Protein AF-A0A7V9CS61-F1 (afdb_monomer)

Solvent-accessible surface area (backbone atoms only — not comparable to full-atom values): 10874 Å² total; per-residue (Å²): 133,88,75,81,77,74,75,92,61,53,75,66,55,51,50,52,51,49,50,56,52,46,54,51,52,52,52,47,48,41,60,69,56,49,46,43,72,75,35,88,61,61,66,31,92,82,47,35,60,63,51,50,50,53,52,51,50,52,52,51,52,47,55,47,48,54,56,51,63,57,51,56,66,75,72,72,81,69,88,80,90,82,77,88,72,89,72,88,71,92,70,76,90,69,76,76,42,73,46,62,33,40,33,43,70,50,37,55,46,64,86,53,59,59,47,95,33,60,44,59,33,38,36,38,38,33,26,74,25,83,53,72,41,34,51,34,44,39,42,71,92,36,71,85,42,63,50,68,82,27,47,55,73,31,72,50,74,41,79,45,62,45,51,72,43,64,31,43,36,33,28,82,50,90,67,31,46,83,67,50,13,50,38,63,39,38,26,80

Foldseek 3Di:
DPDPPPDPDDPVRVVLVCVLVVVVVVVCCCQPPVCCVVDVQPPHPVNVVVVVVVVVVSVVVVVVSVVVVVVVVVVPPPDDDDDDDPPPDPDDPPDAAEWEWEAAQLEIDTPDLEDAFWDKHKYKYFYQYQDWWKKWKDDPPWDTWIDPTHHHGGIDITIDGDHAAKMKIATPDPPSVVSPRIGMHGHD

Secondary structure (DSSP, 8-state):
----------HHHHHHHHHHHHHHHHHHHIIIIIHHHH-TTTT-TTTHHHHHHHHHHHHHHHHHHHHHHHHTTTTSSS---------------PPPEEEEEEEETTEEE-S-SEESSSEEEEEEEEE-SSS-B--EEEETTEEEEEPPPBPTT-EEEEEEEE-SEEEEEE--STTTTTTT-EEEEEE-

Radius of gyration: 24.87 Å; Cα contacts (8 Å, |Δi|>4): 269; chains: 1; bounding box: 60×44×66 Å

Sequence (188 aa):
MLGFVPLALSAAQKAGLGVVGGTFIVFALLSALVLPTRWPQFPGRTGLRPFIVATVALFVGMMLAVVFLAKESEEEAGAGEHGGTAGETTTGSSGARTITVSEVDYRIELPSPETDGPASYTIRVRNDGDEVHNLVVSGPEVPEARTPNLKPGATAELDVTLVEGRYTLLCSIPGHEELGMRARLDVR

Structure (mmCIF, N/CA/C/O backbone):
data_AF-A0A7V9CS61-F1
#
_entry.id   AF-A0A7V9CS61-F1
#
loop_
_atom_site.group_PDB
_atom_site.id
_atom_site.type_symbol
_atom_site.label_atom_id
_atom_site.label_alt_id
_atom_site.label_comp_id
_atom_site.label_asym_id
_atom_site.label_entity_id
_atom_site.label_seq_id
_atom_site.pdbx_PDB_ins_code
_atom_site.Cartn_x
_atom_site.Cartn_y
_atom_site.Cartn_z
_atom_site.occupancy
_atom_site.B_iso_or_equiv
_atom_site.auth_seq_id
_atom_site.auth_comp_id
_atom_site.auth_asym_id
_atom_site.auth_atom_id
_atom_site.pdbx_PDB_model_num
ATOM 1 N N . MET A 1 1 ? 3.286 29.000 2.446 1.00 37.34 1 MET A N 1
ATOM 2 C CA . MET A 1 1 ? 4.606 28.383 2.681 1.00 37.34 1 MET A CA 1
ATOM 3 C C . MET A 1 1 ? 4.392 26.884 2.778 1.00 37.34 1 MET A C 1
ATOM 5 O O . MET A 1 1 ? 3.908 26.419 3.797 1.00 37.34 1 MET A O 1
ATOM 9 N N . LEU A 1 2 ? 4.622 26.157 1.683 1.00 39.59 2 LEU A N 1
ATOM 10 C CA . LEU A 1 2 ? 4.545 24.695 1.663 1.00 39.59 2 LEU A CA 1
ATOM 11 C C . LEU A 1 2 ? 5.785 24.162 2.385 1.00 39.59 2 LEU A C 1
ATOM 13 O O . LEU A 1 2 ? 6.889 24.219 1.847 1.00 39.59 2 LEU A O 1
ATOM 17 N N . GLY A 1 3 ? 5.606 23.752 3.639 1.00 40.88 3 GLY A N 1
ATOM 18 C CA . GLY A 1 3 ? 6.646 23.089 4.411 1.00 40.88 3 GLY A CA 1
ATOM 19 C C . GLY A 1 3 ? 6.945 21.735 3.782 1.00 40.88 3 GLY A C 1
ATOM 20 O O . GLY A 1 3 ? 6.053 20.899 3.661 1.00 40.88 3 GLY A O 1
ATOM 21 N N . PHE A 1 4 ? 8.191 21.540 3.359 1.00 44.19 4 PHE A N 1
ATOM 22 C CA . PHE A 1 4 ? 8.726 20.228 3.021 1.00 44.19 4 PHE A CA 1
ATOM 23 C C . PHE A 1 4 ? 8.499 19.295 4.213 1.00 44.19 4 PHE A C 1
ATOM 25 O O . PHE A 1 4 ? 9.068 19.519 5.278 1.00 44.19 4 PHE A O 1
ATOM 32 N N . VAL A 1 5 ? 7.678 18.261 4.035 1.00 52.41 5 VAL A N 1
ATOM 33 C CA . VAL A 1 5 ? 7.624 17.119 4.950 1.00 52.41 5 VAL A CA 1
ATOM 34 C C . VAL A 1 5 ? 8.947 16.373 4.762 1.00 52.41 5 VAL A C 1
ATOM 36 O O . VAL A 1 5 ? 9.175 15.830 3.677 1.00 52.41 5 VAL A O 1
ATOM 39 N N . PRO A 1 6 ? 9.878 16.384 5.734 1.00 56.50 6 PRO A N 1
ATOM 40 C CA . PRO A 1 6 ? 11.100 15.619 5.586 1.00 56.50 6 PRO A CA 1
ATOM 41 C C . PRO A 1 6 ? 10.710 14.143 5.628 1.00 56.50 6 PRO A C 1
ATOM 43 O O . PRO A 1 6 ? 10.130 13.684 6.610 1.00 56.50 6 PRO A O 1
ATOM 46 N N . LEU A 1 7 ? 11.019 13.399 4.563 1.00 54.03 7 LEU A N 1
ATOM 47 C CA . LEU A 1 7 ? 10.925 11.944 4.587 1.00 54.03 7 LEU A CA 1
ATOM 48 C C . LEU A 1 7 ? 11.651 11.435 5.846 1.00 54.03 7 LEU A C 1
ATOM 50 O O . LEU A 1 7 ? 12.761 11.894 6.154 1.00 54.03 7 LEU A O 1
ATOM 54 N N . ALA A 1 8 ? 11.017 10.519 6.579 1.00 55.12 8 ALA A N 1
ATOM 55 C CA . ALA A 1 8 ? 11.532 9.905 7.801 1.00 55.12 8 ALA A CA 1
ATOM 56 C C . ALA A 1 8 ? 12.704 8.945 7.501 1.00 55.12 8 ALA A C 1
ATOM 58 O O . ALA A 1 8 ? 12.636 7.753 7.762 1.00 55.12 8 ALA A O 1
ATOM 59 N N . LEU A 1 9 ? 13.776 9.463 6.897 1.00 59.16 9 LEU A N 1
ATOM 60 C CA . LEU A 1 9 ? 15.028 8.744 6.678 1.00 59.16 9 LEU A CA 1
ATOM 61 C C . LEU A 1 9 ? 15.930 8.904 7.904 1.00 59.16 9 LEU A C 1
ATOM 63 O O . LEU A 1 9 ? 16.080 10.018 8.433 1.00 59.16 9 LEU A O 1
ATOM 67 N N . SER A 1 10 ? 16.581 7.809 8.297 1.00 69.00 10 SER A N 1
ATOM 68 C CA . SER A 1 10 ? 17.623 7.807 9.323 1.00 69.00 10 SER A CA 1
ATOM 69 C C . SER A 1 10 ? 18.787 8.725 8.922 1.00 69.00 10 SER A C 1
ATO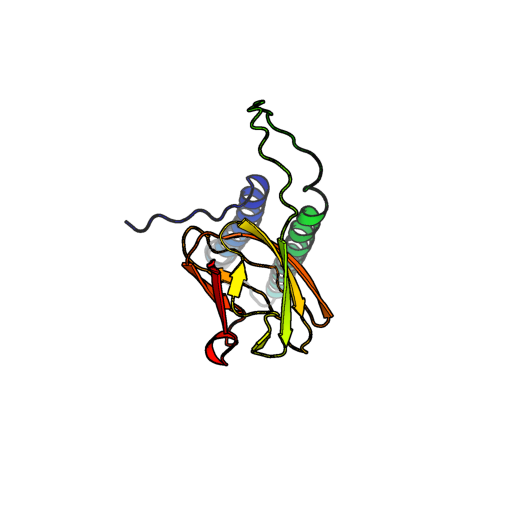M 71 O O . SER A 1 10 ? 18.985 9.052 7.745 1.00 69.00 10 SER A O 1
ATOM 73 N N . ALA A 1 11 ? 19.581 9.172 9.900 1.00 66.56 11 ALA A N 1
ATOM 74 C CA . ALA A 1 11 ? 20.753 10.009 9.628 1.00 66.56 11 ALA A CA 1
ATOM 75 C C . ALA A 1 11 ? 21.744 9.314 8.671 1.00 66.56 11 ALA A C 1
ATOM 77 O O . ALA A 1 11 ? 22.312 9.966 7.794 1.00 66.56 11 ALA A O 1
ATOM 78 N N . ALA A 1 12 ? 21.868 7.987 8.780 1.00 63.62 12 ALA A N 1
ATOM 79 C CA . ALA A 1 12 ? 22.683 7.162 7.896 1.00 63.62 12 ALA A CA 1
ATOM 80 C C . ALA A 1 12 ? 22.134 7.134 6.460 1.00 63.62 12 ALA A C 1
ATOM 82 O O . ALA A 1 12 ? 22.889 7.329 5.510 1.00 63.62 12 ALA A O 1
ATOM 83 N N . GLN A 1 13 ? 20.816 7.001 6.282 1.00 62.56 13 GLN A N 1
ATOM 84 C CA . GLN A 1 13 ? 20.184 7.009 4.957 1.00 62.56 13 GLN A CA 1
ATOM 85 C C . GLN A 1 13 ? 20.286 8.379 4.272 1.00 62.56 13 GLN A C 1
ATOM 87 O O . GLN A 1 13 ? 20.530 8.455 3.068 1.00 62.56 13 GLN A O 1
ATOM 92 N N . LYS A 1 14 ? 20.166 9.476 5.033 1.00 72.12 14 LYS A N 1
ATOM 93 C CA . LYS A 1 14 ? 20.380 10.841 4.518 1.00 72.12 14 LYS A CA 1
ATOM 94 C C . LYS A 1 14 ? 21.834 11.065 4.096 1.00 72.12 14 LYS A C 1
ATOM 96 O O . LYS A 1 14 ? 22.072 11.678 3.057 1.00 72.12 14 LYS A O 1
ATOM 101 N N . ALA A 1 15 ? 22.794 10.543 4.861 1.00 72.94 15 ALA A N 1
ATOM 102 C CA . ALA A 1 15 ? 24.213 10.617 4.525 1.00 72.94 15 ALA A CA 1
ATOM 103 C C . ALA A 1 15 ? 24.553 9.767 3.288 1.00 72.94 15 ALA A C 1
ATOM 105 O O . ALA A 1 15 ? 25.199 10.267 2.369 1.00 72.94 15 ALA A O 1
ATOM 106 N N . GLY A 1 16 ? 24.058 8.527 3.216 1.00 70.06 16 GLY A N 1
ATOM 107 C CA . GLY A 1 16 ? 24.259 7.630 2.076 1.00 70.06 16 GLY A CA 1
ATOM 108 C C . GLY A 1 16 ? 23.682 8.197 0.779 1.00 70.06 16 GLY A C 1
ATOM 109 O O . GLY A 1 16 ? 24.378 8.270 -0.234 1.00 70.06 16 GLY A O 1
ATOM 110 N N . LEU A 1 17 ? 22.446 8.705 0.824 1.00 71.75 17 LEU A N 1
ATOM 111 C CA . LEU A 1 17 ? 21.816 9.348 -0.330 1.00 71.75 17 LEU A CA 1
ATOM 112 C C . LEU A 1 17 ? 22.547 10.637 -0.742 1.00 71.75 17 LEU A C 1
ATOM 114 O O . LEU A 1 17 ? 22.725 10.893 -1.934 1.00 71.75 17 LEU A O 1
ATOM 118 N N . GLY A 1 18 ? 23.013 11.423 0.233 1.00 77.00 18 GLY A N 1
ATOM 119 C CA . GLY A 1 18 ? 23.784 12.643 -0.004 1.00 77.00 18 GLY A CA 1
ATOM 120 C C . GLY A 1 18 ? 25.136 12.384 -0.671 1.00 77.00 18 GLY A C 1
ATOM 121 O O . GLY A 1 18 ? 25.508 13.105 -1.595 1.00 77.00 18 GLY A O 1
ATOM 122 N N . VAL A 1 19 ? 25.850 11.333 -0.260 1.00 81.25 19 VAL A N 1
ATOM 123 C CA . VAL A 1 19 ? 27.134 10.944 -0.863 1.00 81.25 19 VAL A CA 1
ATOM 124 C C . VAL A 1 19 ? 26.930 10.438 -2.289 1.00 81.25 19 VAL A C 1
ATOM 126 O O . VAL A 1 19 ? 27.598 10.929 -3.197 1.00 81.25 19 VAL A O 1
ATOM 129 N N . VAL A 1 20 ? 25.969 9.534 -2.515 1.00 77.38 20 VAL A N 1
ATOM 130 C CA . VAL A 1 20 ? 25.684 8.989 -3.855 1.00 77.38 20 VAL A CA 1
ATOM 131 C C . VAL A 1 20 ? 25.250 10.101 -4.811 1.00 77.38 20 VAL A C 1
ATOM 133 O O . VAL A 1 20 ? 25.825 10.247 -5.892 1.00 77.38 20 VAL A O 1
ATOM 136 N N . GLY A 1 21 ? 24.297 10.942 -4.400 1.00 78.75 21 GLY A N 1
ATOM 137 C CA . GLY A 1 21 ? 23.863 12.092 -5.194 1.00 78.75 21 GLY A CA 1
ATOM 138 C C . GLY A 1 21 ? 25.002 13.082 -5.456 1.00 78.75 21 GLY A C 1
ATOM 139 O O . GLY A 1 21 ? 25.195 13.524 -6.590 1.00 78.75 21 GLY A O 1
ATOM 140 N N . GLY A 1 22 ? 25.812 13.377 -4.436 1.00 84.38 22 GLY A N 1
ATOM 141 C CA . GLY A 1 22 ? 26.968 14.266 -4.537 1.00 84.38 22 GLY A CA 1
ATOM 142 C C . GLY A 1 22 ? 28.015 13.780 -5.540 1.00 84.38 22 GLY A C 1
ATOM 143 O O . GLY A 1 22 ? 28.483 14.568 -6.362 1.00 84.38 22 GLY A O 1
ATOM 144 N N . THR A 1 23 ? 28.347 12.485 -5.545 1.00 82.88 23 THR A N 1
ATOM 145 C CA . THR A 1 23 ? 29.303 11.908 -6.505 1.00 82.88 23 THR A CA 1
ATOM 146 C C . THR A 1 23 ? 28.815 12.044 -7.950 1.00 82.88 23 THR A C 1
ATOM 148 O O . THR A 1 23 ? 29.602 12.412 -8.824 1.00 82.88 23 THR A O 1
ATOM 151 N N . PHE A 1 24 ? 27.520 11.832 -8.210 1.00 82.12 24 PHE A N 1
ATOM 152 C CA . PHE A 1 24 ? 26.940 12.008 -9.547 1.00 82.12 24 PHE A CA 1
ATOM 153 C C . PHE A 1 24 ? 26.939 13.465 -9.999 1.00 82.12 24 PHE A C 1
ATOM 155 O O . PHE A 1 24 ? 27.303 13.749 -11.138 1.00 82.12 24 PHE A O 1
ATOM 162 N N . ILE A 1 25 ? 26.577 14.390 -9.109 1.00 86.69 25 ILE A N 1
ATOM 163 C CA . ILE A 1 25 ? 26.583 15.825 -9.410 1.00 86.69 25 ILE A CA 1
ATOM 164 C C . ILE A 1 25 ? 28.005 16.284 -9.744 1.00 86.69 25 ILE A C 1
ATOM 166 O O . ILE A 1 25 ? 28.216 16.943 -10.760 1.00 86.69 25 ILE A O 1
ATOM 170 N N . VAL A 1 26 ? 29.000 15.892 -8.945 1.00 87.38 26 VAL A N 1
ATOM 171 C CA . VAL A 1 26 ? 30.405 16.240 -9.196 1.00 87.38 26 VAL A CA 1
ATOM 172 C C . VAL A 1 26 ? 30.893 15.636 -10.513 1.00 87.38 26 VAL A C 1
ATOM 174 O O . VAL A 1 26 ? 31.481 16.350 -11.325 1.00 87.38 26 VAL A O 1
ATOM 177 N N . PHE A 1 27 ? 30.615 14.357 -10.779 1.00 85.81 27 PHE A N 1
ATOM 178 C CA . PHE A 1 27 ? 30.999 13.715 -12.037 1.00 85.81 27 PHE A CA 1
ATOM 179 C C . PHE A 1 27 ? 30.339 14.377 -13.256 1.00 85.81 27 PHE A C 1
ATOM 181 O O . PHE A 1 27 ? 31.011 14.615 -14.263 1.00 85.81 27 PHE A O 1
ATOM 188 N N . ALA A 1 28 ? 29.054 14.726 -13.157 1.00 84.94 28 ALA A N 1
ATOM 189 C CA . ALA A 1 28 ? 28.312 15.408 -14.210 1.00 84.94 28 ALA A CA 1
ATOM 190 C C . ALA A 1 28 ? 28.865 16.814 -14.469 1.00 84.94 28 ALA A C 1
ATOM 192 O O . ALA A 1 28 ? 29.112 17.163 -15.619 1.00 84.94 28 ALA A O 1
ATOM 193 N N . LEU A 1 29 ? 29.132 17.601 -13.423 1.00 88.38 29 LEU A N 1
ATOM 194 C CA . LEU A 1 29 ? 29.689 18.950 -13.558 1.00 88.38 29 LEU A CA 1
ATOM 195 C C . LEU A 1 29 ? 31.110 18.928 -14.128 1.00 88.38 29 LEU A C 1
ATOM 197 O O . LEU A 1 29 ? 31.432 19.722 -15.011 1.00 88.38 29 LEU A O 1
ATOM 201 N N . LEU A 1 30 ? 31.954 17.995 -13.685 1.00 84.62 30 LEU A N 1
ATOM 202 C CA . LEU A 1 30 ? 33.288 17.822 -14.256 1.00 84.62 30 LEU A CA 1
ATOM 203 C C . LEU A 1 30 ? 33.196 17.437 -15.737 1.00 84.62 30 LEU A C 1
ATOM 205 O O . LEU A 1 30 ? 33.848 18.062 -16.573 1.00 84.62 30 LEU A O 1
ATOM 209 N N . SER A 1 31 ? 32.338 16.473 -16.075 1.00 80.62 31 SER A N 1
ATOM 210 C CA . SER A 1 31 ? 32.170 15.981 -17.448 1.00 80.62 31 SER A CA 1
ATOM 211 C C . SER A 1 31 ? 31.511 16.994 -18.387 1.00 80.62 31 SER A C 1
ATOM 213 O O . SER A 1 31 ? 31.831 17.005 -19.571 1.00 80.62 31 SER A O 1
ATOM 215 N N . ALA A 1 32 ? 30.614 17.845 -17.883 1.00 84.62 32 ALA A N 1
ATOM 216 C CA . ALA A 1 32 ? 29.856 18.803 -18.688 1.00 84.62 32 ALA A CA 1
ATOM 217 C C . ALA A 1 32 ? 30.514 20.186 -18.781 1.00 84.62 32 ALA A C 1
ATOM 219 O O . ALA A 1 32 ? 30.325 20.877 -19.778 1.00 84.62 32 ALA A O 1
ATOM 220 N N . LEU A 1 33 ? 31.279 20.602 -17.766 1.00 87.44 33 LEU A N 1
ATOM 221 C CA . LEU A 1 33 ? 31.808 21.968 -17.688 1.00 87.44 33 LEU A CA 1
ATOM 222 C C . LEU A 1 33 ? 33.335 22.023 -17.696 1.00 87.44 33 LEU A C 1
ATOM 224 O O . LEU A 1 33 ? 33.903 22.941 -18.282 1.00 87.44 33 LEU A O 1
ATOM 228 N N . VAL A 1 34 ? 34.023 21.061 -17.077 1.00 85.56 34 VAL A N 1
ATOM 229 C CA . VAL A 1 34 ? 35.483 21.134 -16.882 1.00 85.56 34 VAL A CA 1
ATOM 230 C C . VAL A 1 34 ? 36.247 20.390 -17.975 1.00 85.56 34 VAL A C 1
ATOM 232 O O . VAL A 1 34 ? 37.214 20.917 -18.520 1.00 85.56 34 VAL A O 1
ATOM 235 N N . LEU A 1 35 ? 35.819 19.180 -18.339 1.00 82.44 35 LEU A N 1
ATOM 236 C CA . LEU A 1 35 ? 36.468 18.404 -19.398 1.00 82.44 35 LEU A CA 1
ATOM 237 C C . LEU A 1 35 ? 36.273 19.017 -20.802 1.00 82.44 35 LEU A C 1
ATOM 239 O O . LEU A 1 35 ? 37.267 19.096 -21.527 1.00 82.44 35 LEU A O 1
ATOM 243 N N . PRO A 1 36 ? 35.084 19.530 -21.183 1.00 81.50 36 PRO A N 1
ATOM 244 C CA . PRO A 1 36 ? 34.880 20.146 -22.499 1.00 81.50 36 PRO A CA 1
ATOM 245 C C . PRO A 1 36 ? 35.620 21.476 -22.672 1.00 81.50 36 PRO A C 1
ATOM 247 O O . PRO A 1 36 ? 36.019 21.824 -23.779 1.00 81.50 36 PRO A O 1
ATOM 250 N N . THR A 1 37 ? 35.838 22.216 -21.580 1.00 83.44 37 THR A N 1
ATOM 251 C CA . THR A 1 37 ? 36.581 23.487 -21.612 1.00 83.44 37 THR A CA 1
ATOM 252 C C . THR A 1 37 ? 38.095 23.283 -21.616 1.00 83.44 37 THR A C 1
ATOM 254 O O . THR A 1 37 ? 38.818 24.088 -22.197 1.00 83.44 37 THR A O 1
ATOM 257 N N . ARG A 1 38 ? 38.596 22.202 -21.001 1.00 81.56 38 ARG A N 1
ATOM 258 C CA . ARG A 1 38 ? 40.028 21.847 -20.992 1.00 81.56 38 ARG A CA 1
ATOM 259 C C . ARG A 1 38 ? 40.463 21.109 -22.258 1.00 81.56 38 ARG A C 1
ATOM 261 O O . ARG A 1 38 ? 41.608 21.273 -22.674 1.00 81.56 38 ARG A O 1
ATOM 268 N N . TRP A 1 39 ? 39.579 20.316 -22.867 1.00 78.06 39 TRP A N 1
ATOM 269 C CA . TRP A 1 39 ? 39.859 19.531 -24.071 1.00 78.06 39 TRP A CA 1
ATOM 270 C C . TRP A 1 39 ? 38.760 19.736 -25.127 1.00 78.06 39 TRP A C 1
ATOM 272 O O . TRP A 1 39 ? 37.696 19.125 -25.024 1.00 78.06 39 TRP A O 1
ATOM 282 N N . PRO A 1 40 ? 39.028 20.520 -26.192 1.00 77.81 40 PRO A N 1
ATOM 283 C CA . PRO A 1 40 ? 38.040 20.859 -27.226 1.00 77.81 40 PRO A CA 1
ATOM 284 C C . PRO A 1 40 ? 37.444 19.651 -27.961 1.00 77.81 40 PRO A C 1
ATOM 286 O O . PRO A 1 40 ? 36.364 19.733 -28.534 1.00 77.81 40 PRO A O 1
ATOM 289 N N . GLN A 1 41 ? 38.153 18.520 -27.951 1.00 78.62 41 GLN A N 1
ATOM 290 C CA . GLN A 1 41 ? 37.739 17.269 -28.582 1.00 78.62 41 GLN A CA 1
ATOM 291 C C . GLN A 1 41 ? 37.147 16.245 -27.597 1.00 78.62 41 GLN A C 1
ATOM 293 O O . GLN A 1 41 ? 37.341 15.052 -27.801 1.00 78.62 41 GLN A O 1
ATOM 298 N N . PHE A 1 42 ? 36.489 16.643 -26.505 1.00 75.94 42 PHE A N 1
ATOM 299 C CA . PHE A 1 42 ? 35.880 15.715 -25.533 1.00 75.94 42 PHE A CA 1
ATOM 300 C C . PHE A 1 42 ? 34.416 15.345 -25.879 1.00 75.94 42 PHE A C 1
ATOM 302 O O . PHE A 1 42 ? 33.672 16.236 -26.284 1.00 75.94 42 PHE A O 1
ATOM 309 N N . PRO A 1 43 ? 33.951 14.087 -25.677 1.00 68.81 43 PRO A N 1
ATOM 310 C CA . PRO A 1 43 ? 34.683 12.840 -25.439 1.00 68.81 43 PRO A CA 1
ATOM 311 C C . PRO A 1 43 ? 34.995 12.200 -26.800 1.00 68.81 43 PRO A C 1
ATOM 313 O O . PRO A 1 43 ? 34.335 11.261 -27.238 1.00 68.81 43 PRO A O 1
ATOM 316 N N . GLY A 1 44 ? 35.943 12.776 -27.537 1.00 78.81 44 GLY A N 1
ATOM 317 C CA . GLY A 1 44 ? 36.240 12.430 -28.927 1.00 78.81 44 GLY A CA 1
ATOM 318 C C . GLY A 1 44 ? 36.594 10.958 -29.122 1.00 78.81 44 GLY A C 1
ATOM 319 O O . GLY A 1 44 ? 36.705 10.192 -28.169 1.00 78.81 44 GLY A O 1
ATOM 320 N N . ARG A 1 45 ? 36.818 10.545 -30.374 1.00 74.31 45 ARG A N 1
ATOM 321 C CA . ARG A 1 45 ? 36.945 9.124 -30.771 1.00 74.31 45 ARG A CA 1
ATOM 322 C C . ARG A 1 45 ? 37.853 8.267 -29.873 1.00 74.31 45 ARG A C 1
ATOM 324 O O . ARG A 1 45 ? 37.534 7.107 -29.634 1.00 74.31 45 ARG A O 1
ATOM 331 N N . THR A 1 46 ? 38.942 8.831 -29.352 1.00 75.19 46 THR A N 1
ATOM 332 C CA . THR A 1 46 ? 39.888 8.132 -28.463 1.00 75.19 46 THR A CA 1
ATOM 333 C C . THR A 1 46 ? 39.473 8.166 -26.982 1.00 75.19 46 THR A C 1
ATOM 335 O O . THR A 1 46 ? 39.719 7.206 -26.258 1.00 75.19 46 THR A O 1
ATOM 338 N N . GLY A 1 47 ? 38.814 9.239 -26.526 1.00 78.12 47 GLY A N 1
ATOM 339 C CA . GLY A 1 47 ? 38.362 9.429 -25.137 1.00 78.12 47 GLY A CA 1
ATOM 340 C C . GLY A 1 47 ? 36.981 8.840 -24.829 1.00 78.12 47 GLY A C 1
ATOM 341 O O . GLY A 1 47 ? 36.606 8.711 -23.667 1.00 78.12 47 GLY A O 1
ATOM 342 N N . LEU A 1 48 ? 36.239 8.431 -25.859 1.00 82.38 48 LEU A N 1
ATOM 343 C CA . LEU A 1 48 ? 34.896 7.872 -25.726 1.00 82.38 48 LEU A CA 1
ATOM 344 C C . LEU A 1 48 ? 34.876 6.559 -24.930 1.00 82.38 48 LEU A C 1
ATOM 346 O O . LEU A 1 48 ? 34.020 6.362 -24.075 1.00 82.38 48 LEU A O 1
ATOM 350 N N . ARG A 1 49 ? 35.840 5.666 -25.178 1.00 83.94 49 ARG A N 1
ATOM 351 C CA . ARG A 1 49 ? 35.941 4.374 -24.481 1.00 83.94 49 ARG A CA 1
ATOM 352 C C . ARG A 1 49 ? 36.124 4.528 -22.963 1.00 83.94 49 ARG A C 1
ATOM 354 O O . ARG A 1 49 ? 35.304 3.974 -22.237 1.00 83.94 49 ARG A O 1
ATOM 361 N N . PRO A 1 50 ? 37.124 5.278 -22.457 1.00 82.88 50 PRO A N 1
ATOM 362 C CA . PRO A 1 50 ? 37.270 5.473 -21.015 1.00 82.88 50 PRO A CA 1
ATOM 363 C C . PRO A 1 50 ? 36.094 6.246 -20.398 1.00 82.88 50 PRO A C 1
ATOM 365 O O . PRO A 1 50 ? 35.706 5.942 -19.275 1.00 82.88 50 PRO A O 1
ATOM 368 N N . PHE A 1 51 ? 35.474 7.180 -21.129 1.00 82.94 51 PHE A N 1
ATOM 369 C CA . PHE A 1 51 ? 34.279 7.891 -20.662 1.00 82.94 51 PHE A CA 1
ATOM 370 C C . PHE A 1 51 ? 33.070 6.961 -20.475 1.00 82.94 51 PHE A C 1
ATOM 372 O O . PHE A 1 51 ? 32.404 7.007 -19.440 1.00 82.94 51 PHE A O 1
ATOM 379 N N . ILE A 1 52 ? 32.817 6.074 -21.443 1.00 85.88 52 ILE A N 1
ATOM 380 C CA . ILE A 1 52 ? 31.764 5.057 -21.340 1.00 85.88 52 ILE A CA 1
ATOM 381 C C . ILE A 1 52 ? 32.058 4.114 -20.172 1.00 85.88 52 ILE A C 1
ATOM 383 O O . ILE A 1 52 ? 31.169 3.867 -19.365 1.00 85.88 52 ILE A O 1
ATOM 387 N N . VAL A 1 53 ? 33.299 3.635 -20.030 1.00 87.44 53 VAL A N 1
ATOM 388 C CA . VAL A 1 53 ? 33.687 2.754 -18.914 1.00 87.44 53 VAL A CA 1
ATOM 389 C C . VAL A 1 53 ? 33.462 3.432 -17.560 1.00 87.44 53 VAL A C 1
ATOM 391 O O . VAL A 1 53 ? 32.878 2.817 -16.673 1.00 87.44 53 VAL A O 1
ATOM 394 N N . ALA A 1 54 ? 33.850 4.701 -17.405 1.00 84.12 54 ALA A N 1
ATOM 395 C CA . ALA A 1 54 ? 33.627 5.453 -16.169 1.00 84.12 54 ALA A CA 1
ATOM 396 C C . ALA A 1 54 ? 32.130 5.646 -15.868 1.00 84.12 54 ALA A C 1
ATOM 398 O O . ALA A 1 54 ? 31.696 5.479 -14.732 1.00 84.12 54 ALA A O 1
ATOM 399 N N . THR A 1 55 ? 31.331 5.935 -16.897 1.00 80.69 55 THR A N 1
ATO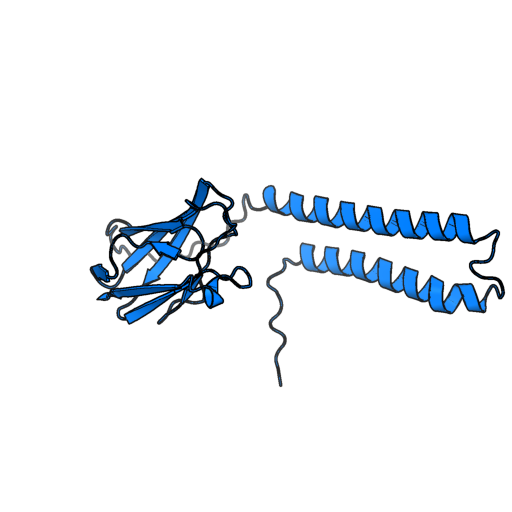M 400 C CA . THR A 1 55 ? 29.879 6.126 -16.767 1.00 80.69 55 THR A CA 1
ATOM 401 C C . THR A 1 55 ? 29.178 4.825 -16.375 1.00 80.69 55 THR A C 1
ATOM 403 O O . THR A 1 55 ? 28.353 4.812 -15.464 1.00 80.69 55 THR A O 1
ATOM 406 N N . VAL A 1 56 ? 29.539 3.711 -17.018 1.00 87.81 56 VAL A N 1
ATOM 407 C CA . VAL A 1 56 ? 29.007 2.381 -16.695 1.00 87.81 56 VAL A CA 1
ATOM 408 C C . VAL A 1 56 ? 29.434 1.955 -15.290 1.00 87.81 56 VAL A C 1
ATOM 410 O O . VAL A 1 56 ? 28.606 1.447 -14.543 1.00 87.81 56 VAL A O 1
ATOM 413 N N . ALA A 1 57 ? 30.683 2.205 -14.889 1.00 87.56 57 ALA A N 1
ATOM 414 C CA . ALA A 1 57 ? 31.158 1.891 -13.542 1.00 87.56 57 ALA A CA 1
ATOM 415 C C . ALA A 1 57 ? 30.395 2.670 -12.458 1.00 87.56 57 ALA A C 1
ATOM 417 O O . ALA A 1 57 ? 30.012 2.084 -11.448 1.00 87.56 57 ALA A O 1
ATOM 418 N N . LEU A 1 58 ? 30.114 3.959 -12.677 1.00 83.38 58 LEU A N 1
ATOM 419 C CA . LEU A 1 58 ? 29.301 4.761 -11.757 1.00 83.38 58 LEU A CA 1
ATOM 420 C C . LEU A 1 58 ? 27.845 4.286 -11.702 1.00 83.38 58 LEU A C 1
ATOM 422 O O . LEU A 1 58 ? 27.270 4.202 -10.619 1.00 83.38 58 LEU A O 1
ATOM 426 N N . PHE A 1 59 ? 27.260 3.923 -12.846 1.00 83.25 59 PHE A N 1
ATOM 427 C CA . PHE A 1 59 ? 25.905 3.373 -12.910 1.00 83.25 59 PHE A CA 1
ATOM 428 C C . PHE A 1 59 ? 25.788 2.031 -12.171 1.00 83.25 59 PHE A C 1
ATOM 430 O O . PHE A 1 59 ? 24.887 1.841 -11.356 1.00 83.25 59 PHE A O 1
ATOM 437 N N . VAL A 1 60 ? 26.729 1.112 -12.402 1.00 86.44 60 VAL A N 1
ATOM 438 C CA . VAL A 1 60 ? 26.784 -0.181 -11.703 1.00 86.44 60 VAL A CA 1
ATOM 439 C C . VAL A 1 60 ? 27.049 0.025 -10.211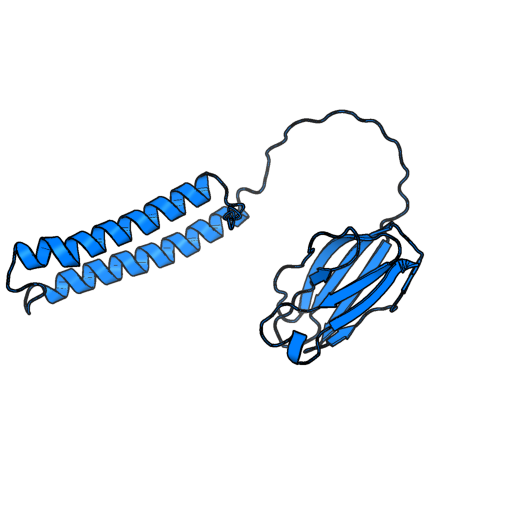 1.00 86.44 60 VAL A C 1
ATOM 441 O O . VAL A 1 60 ? 26.381 -0.595 -9.389 1.00 86.44 60 VAL A O 1
ATOM 444 N N . GLY A 1 61 ? 27.952 0.939 -9.848 1.00 85.69 61 GLY A N 1
ATOM 445 C CA . GLY A 1 61 ? 28.204 1.316 -8.457 1.00 85.69 61 GLY A CA 1
ATOM 446 C C . GLY A 1 61 ? 26.953 1.842 -7.749 1.00 85.69 61 GLY A C 1
ATOM 447 O O . GLY A 1 61 ? 26.712 1.478 -6.604 1.00 85.69 61 GLY A O 1
ATOM 448 N N . MET A 1 62 ? 26.111 2.620 -8.436 1.00 79.19 62 MET A N 1
ATOM 449 C CA . MET A 1 62 ? 24.821 3.075 -7.907 1.00 79.19 62 MET A CA 1
ATOM 450 C C . MET A 1 62 ? 23.830 1.924 -7.733 1.00 79.19 62 MET A C 1
ATOM 452 O O . MET A 1 62 ? 23.201 1.827 -6.685 1.00 79.19 62 MET A O 1
ATOM 456 N N . MET A 1 63 ? 23.685 1.051 -8.733 1.00 80.25 63 MET A N 1
ATOM 457 C CA . MET A 1 63 ? 22.802 -0.115 -8.622 1.00 80.25 63 MET A CA 1
ATOM 458 C C . MET A 1 63 ? 23.209 -1.009 -7.450 1.00 80.25 63 MET A C 1
ATOM 460 O O . MET A 1 63 ? 22.356 -1.431 -6.675 1.00 80.25 63 MET A O 1
ATOM 464 N N . LEU A 1 64 ? 24.513 -1.229 -7.273 1.00 80.75 64 LEU A N 1
ATOM 465 C CA . LEU A 1 64 ? 25.052 -1.956 -6.130 1.00 80.75 64 LEU A CA 1
ATOM 466 C C . LEU A 1 64 ? 24.783 -1.216 -4.819 1.00 80.75 64 LEU A C 1
ATOM 468 O O . LEU A 1 64 ? 24.268 -1.826 -3.892 1.00 80.75 64 LEU A O 1
ATOM 472 N N . ALA A 1 65 ? 25.049 0.089 -4.743 1.00 78.75 65 ALA A N 1
ATOM 473 C CA . ALA A 1 65 ? 24.764 0.878 -3.549 1.00 78.75 65 ALA A CA 1
ATOM 474 C C . ALA A 1 65 ? 23.279 0.818 -3.165 1.00 78.75 65 ALA A C 1
ATOM 476 O O . ALA A 1 65 ? 22.978 0.636 -1.997 1.00 78.75 65 ALA A O 1
ATOM 477 N N . VAL A 1 66 ? 22.348 0.888 -4.121 1.00 77.00 66 VAL A N 1
ATOM 478 C CA . VAL A 1 66 ? 20.903 0.756 -3.858 1.00 77.00 66 VAL A CA 1
ATOM 479 C C . VAL A 1 66 ? 20.557 -0.633 -3.324 1.00 77.00 66 VAL A C 1
ATOM 481 O O . VAL A 1 66 ? 19.808 -0.742 -2.358 1.00 77.00 66 VAL A O 1
ATOM 484 N N . VAL A 1 67 ? 21.118 -1.691 -3.913 1.00 76.44 67 VAL A N 1
ATOM 485 C CA . VAL A 1 67 ? 20.880 -3.073 -3.470 1.00 76.44 67 VAL A CA 1
ATOM 486 C C . VAL A 1 67 ? 21.463 -3.324 -2.075 1.00 76.44 67 VAL A C 1
ATOM 488 O O . VAL A 1 67 ? 20.805 -3.948 -1.249 1.00 76.44 67 VAL A O 1
ATOM 491 N N . PHE A 1 68 ? 22.661 -2.818 -1.779 1.00 70.50 68 PHE A N 1
ATOM 492 C CA . PHE A 1 68 ? 23.300 -2.973 -0.468 1.00 70.50 68 PHE A CA 1
ATOM 493 C C . PHE A 1 68 ? 22.664 -2.085 0.612 1.00 70.50 68 PHE A C 1
ATOM 495 O O . PHE A 1 68 ? 22.437 -2.559 1.720 1.00 70.50 68 PHE A O 1
ATOM 502 N N . LEU A 1 69 ? 22.280 -0.849 0.287 1.00 65.56 69 LEU A N 1
ATOM 503 C CA . LEU A 1 69 ? 21.584 0.055 1.210 1.00 65.56 69 LEU A CA 1
ATOM 504 C C . LEU A 1 69 ? 20.148 -0.419 1.505 1.00 65.56 69 LEU A C 1
ATOM 506 O O . LEU A 1 69 ? 19.620 -0.152 2.580 1.00 65.56 69 LEU A O 1
ATOM 510 N N . ALA A 1 70 ? 19.524 -1.153 0.577 1.00 60.81 70 ALA A N 1
ATOM 511 C CA . ALA A 1 70 ? 18.269 -1.862 0.826 1.00 60.81 70 ALA A CA 1
ATOM 512 C C . ALA A 1 70 ? 18.464 -3.110 1.706 1.00 60.81 70 ALA A C 1
ATOM 514 O O . ALA A 1 70 ? 17.564 -3.464 2.460 1.00 60.81 70 ALA A O 1
ATOM 515 N N . LYS A 1 71 ? 19.638 -3.751 1.645 1.00 51.19 71 LYS A N 1
ATOM 516 C CA . LYS A 1 71 ? 19.960 -4.961 2.413 1.00 51.19 71 LYS A CA 1
ATOM 517 C C . LYS A 1 71 ? 20.321 -4.671 3.877 1.00 51.19 71 LYS A C 1
ATOM 519 O O . LYS A 1 71 ? 19.938 -5.440 4.749 1.00 51.19 71 LYS A O 1
ATOM 524 N N . GLU A 1 72 ? 20.967 -3.542 4.175 1.00 48.41 72 GLU A N 1
ATOM 525 C CA . GLU A 1 72 ? 21.201 -3.097 5.566 1.00 48.41 72 GLU A CA 1
ATOM 526 C C . GLU A 1 72 ? 19.901 -2.706 6.304 1.00 48.41 72 GLU A C 1
ATOM 528 O O . GLU A 1 72 ? 19.894 -2.587 7.526 1.00 48.41 72 GLU A O 1
ATOM 533 N N . SER A 1 73 ? 18.770 -2.580 5.594 1.00 49.00 73 SER A N 1
ATOM 534 C CA . SER A 1 73 ? 17.443 -2.398 6.202 1.00 49.00 73 SER A CA 1
ATOM 535 C C . SER A 1 73 ? 16.880 -3.673 6.843 1.00 49.00 73 SER A C 1
ATOM 537 O O . SER A 1 73 ? 15.884 -3.584 7.559 1.00 49.00 73 SER A O 1
ATOM 539 N N . GLU A 1 74 ? 17.469 -4.843 6.579 1.00 51.16 74 GLU A N 1
ATOM 540 C CA . GLU A 1 74 ? 17.006 -6.123 7.132 1.00 51.16 74 GLU A CA 1
ATOM 541 C C . GLU A 1 74 ? 17.809 -6.560 8.375 1.00 51.16 74 GLU A C 1
ATOM 543 O O . GLU A 1 74 ? 17.319 -7.389 9.137 1.00 51.16 74 GLU A O 1
ATOM 548 N N . GLU A 1 75 ? 18.998 -5.989 8.624 1.00 41.50 75 GLU A N 1
ATOM 549 C CA . GLU A 1 75 ? 19.888 -6.394 9.735 1.00 41.50 75 GLU A CA 1
ATOM 550 C C . GLU A 1 75 ? 20.040 -5.349 10.868 1.00 41.50 75 GLU A C 1
ATOM 552 O O . GLU A 1 75 ? 20.472 -5.707 11.958 1.00 41.50 75 GLU A O 1
ATOM 557 N N . GLU A 1 76 ? 19.591 -4.098 10.687 1.00 37.62 76 GLU A N 1
ATOM 558 C CA . GLU A 1 76 ? 19.598 -3.026 11.712 1.00 37.62 76 GLU A CA 1
ATOM 559 C C . GLU A 1 76 ? 18.166 -2.603 12.125 1.00 37.62 76 GLU A C 1
ATOM 561 O O . GLU A 1 76 ? 17.811 -1.426 12.176 1.00 37.62 76 GLU A O 1
ATOM 566 N N . ALA A 1 77 ? 17.302 -3.580 12.415 1.00 39.94 77 ALA A N 1
ATOM 567 C CA . ALA A 1 77 ? 16.079 -3.371 13.208 1.00 39.94 77 ALA A CA 1
ATOM 568 C C . ALA A 1 77 ? 16.062 -4.251 14.474 1.00 39.94 77 ALA A C 1
ATOM 570 O O . ALA A 1 77 ? 15.014 -4.501 15.071 1.00 39.94 77 ALA A O 1
ATOM 571 N N . GLY A 1 78 ? 17.240 -4.728 14.885 1.00 40.03 78 GLY A N 1
ATOM 572 C CA . GLY A 1 78 ? 17.471 -5.425 16.141 1.00 40.03 78 GLY A CA 1
ATOM 573 C C . GLY A 1 78 ? 18.254 -4.548 17.115 1.00 40.03 78 GLY A C 1
ATOM 574 O O . GLY A 1 78 ? 19.413 -4.248 16.874 1.00 40.03 78 GLY A O 1
ATOM 575 N N . ALA A 1 79 ? 17.616 -4.238 18.245 1.00 41.53 79 ALA A N 1
ATOM 576 C CA . ALA A 1 79 ? 18.176 -3.670 19.475 1.00 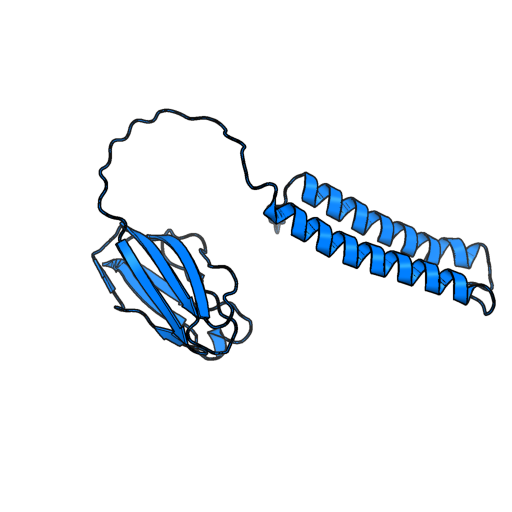41.53 79 ALA A CA 1
ATOM 577 C C . ALA A 1 79 ? 18.527 -2.167 19.484 1.00 41.53 79 ALA A C 1
ATOM 579 O O . ALA A 1 79 ? 19.554 -1.709 18.998 1.00 41.53 79 ALA A O 1
ATOM 580 N N . GLY A 1 80 ? 17.686 -1.416 20.197 1.00 28.58 80 GLY A N 1
ATOM 581 C CA . GLY A 1 80 ? 17.928 -0.030 20.574 1.00 28.58 80 GLY A CA 1
ATOM 582 C C . GLY A 1 80 ? 16.812 0.505 21.462 1.00 28.58 80 GLY A C 1
ATOM 583 O O . GLY A 1 80 ? 16.048 1.366 21.042 1.00 28.58 80 GLY A O 1
ATOM 584 N N . GLU A 1 81 ? 16.694 -0.044 22.675 1.00 42.19 81 GLU A N 1
ATOM 585 C CA . GLU A 1 81 ? 15.907 0.530 23.769 1.00 42.19 81 GLU A CA 1
ATOM 586 C C . GLU A 1 81 ? 16.150 2.039 23.912 1.00 42.19 81 GLU A C 1
ATOM 588 O O . GLU A 1 81 ? 17.294 2.494 23.994 1.00 42.19 81 GLU A O 1
ATOM 593 N N . HIS A 1 82 ? 15.069 2.800 24.093 1.00 30.61 82 HIS A N 1
ATOM 594 C CA . HIS A 1 82 ? 15.101 3.956 24.980 1.00 30.61 82 HIS A CA 1
ATOM 595 C C . HIS A 1 82 ? 13.808 4.071 25.782 1.00 30.61 82 HIS A C 1
ATOM 597 O O . HIS A 1 82 ? 12.755 4.430 25.265 1.00 30.61 82 HIS A O 1
ATOM 603 N N . GLY A 1 83 ? 13.963 3.834 27.085 1.00 28.28 83 GLY A N 1
ATOM 604 C CA . GLY A 1 83 ? 13.334 4.663 28.101 1.00 28.28 83 GLY A CA 1
ATOM 605 C C . GLY A 1 83 ? 11.909 4.289 28.453 1.00 28.28 83 GLY A C 1
ATOM 606 O O . GLY A 1 83 ? 10.971 5.011 28.126 1.00 28.28 83 GLY A O 1
ATOM 607 N N . GLY A 1 84 ? 11.773 3.227 29.245 1.00 35.75 84 GLY A N 1
ATOM 608 C CA . GLY A 1 84 ? 10.619 3.077 30.113 1.00 35.75 84 GLY A CA 1
ATOM 609 C C . GLY A 1 84 ? 10.425 4.337 30.957 1.00 35.75 84 GLY A C 1
ATOM 610 O O . GLY A 1 84 ? 11.256 4.685 31.792 1.00 35.75 84 GLY A O 1
ATOM 611 N N . THR A 1 85 ? 9.291 4.997 30.757 1.00 28.88 85 THR A N 1
ATOM 612 C CA . THR A 1 85 ? 8.580 5.605 31.875 1.00 28.88 85 THR A CA 1
ATOM 613 C C . THR A 1 85 ? 7.527 4.591 32.274 1.00 28.88 85 THR A C 1
ATOM 615 O O . THR A 1 85 ? 6.613 4.306 31.503 1.00 28.88 85 THR A O 1
ATOM 618 N N . ALA A 1 86 ? 7.699 4.010 33.460 1.00 45.84 86 ALA A N 1
ATOM 619 C CA . ALA A 1 86 ? 6.660 3.264 34.144 1.00 45.84 86 ALA A CA 1
ATOM 620 C C . ALA A 1 86 ? 5.491 4.220 34.429 1.00 45.84 86 ALA A C 1
ATOM 622 O O . ALA A 1 86 ? 5.427 4.867 35.469 1.00 45.84 86 ALA A O 1
ATOM 623 N N . GLY A 1 87 ? 4.600 4.354 33.453 1.00 32.28 87 GLY A N 1
ATOM 624 C CA . GLY A 1 87 ? 3.202 4.658 33.686 1.00 32.28 87 GLY A CA 1
ATOM 625 C C . GLY A 1 87 ? 2.494 3.321 33.773 1.00 32.28 87 GLY A C 1
ATOM 626 O O . GLY A 1 87 ? 2.076 2.770 32.759 1.00 32.28 87 GLY A O 1
ATOM 627 N N . GLU A 1 88 ? 2.434 2.773 34.981 1.00 44.31 88 GLU A N 1
ATOM 628 C CA . GLU A 1 88 ? 1.501 1.709 35.314 1.00 44.31 88 GLU A CA 1
ATOM 629 C C . GLU A 1 88 ? 0.088 2.249 35.081 1.00 44.31 88 GLU A C 1
ATOM 631 O O . GLU A 1 88 ? -0.492 2.921 35.928 1.00 44.31 88 GLU A O 1
ATOM 636 N N . THR A 1 89 ? -0.448 1.978 33.895 1.00 31.41 89 THR A N 1
ATOM 637 C CA . THR A 1 89 ? -1.887 1.969 33.673 1.00 31.41 89 THR A CA 1
ATOM 638 C C . THR A 1 89 ? -2.252 0.553 33.287 1.00 31.41 89 THR A C 1
ATOM 640 O O . THR A 1 89 ? -2.229 0.153 32.125 1.00 31.41 89 THR A O 1
ATOM 643 N N . THR A 1 90 ? -2.564 -0.217 34.318 1.00 42.97 90 THR A N 1
ATOM 644 C CA . THR A 1 90 ? -3.327 -1.452 34.241 1.00 42.97 90 THR A CA 1
ATOM 645 C C . THR A 1 90 ? -4.656 -1.155 33.544 1.00 42.97 90 THR A C 1
ATOM 647 O O . THR A 1 90 ? -5.621 -0.755 34.188 1.00 42.97 90 THR A O 1
ATOM 650 N N . THR A 1 91 ? -4.719 -1.356 32.230 1.00 33.91 91 THR A N 1
ATOM 651 C CA . THR A 1 91 ? -5.986 -1.493 31.507 1.00 33.91 91 THR A CA 1
ATOM 652 C C . THR A 1 91 ? -5.953 -2.827 30.792 1.00 33.91 91 THR A C 1
ATOM 654 O O . THR A 1 91 ? -5.022 -3.135 30.051 1.00 33.91 91 THR A O 1
ATOM 657 N N . GLY A 1 92 ? -6.934 -3.657 31.131 1.00 32.59 92 GLY A N 1
ATOM 658 C CA . GLY A 1 92 ? -6.934 -5.084 30.880 1.00 32.59 92 GLY A CA 1
ATOM 659 C C . GLY A 1 92 ? -6.745 -5.460 29.417 1.00 32.59 92 GLY A C 1
ATOM 660 O O . GLY A 1 92 ? -7.190 -4.771 28.502 1.00 32.59 92 GLY A O 1
ATOM 661 N N . SER A 1 93 ? -6.136 -6.630 29.239 1.00 41.62 93 SER A N 1
ATOM 662 C CA . SER A 1 93 ? -6.301 -7.459 28.054 1.00 41.62 93 SER A CA 1
ATOM 663 C C . SER A 1 93 ? -7.800 -7.674 27.809 1.00 41.62 93 SER A C 1
ATOM 665 O O . SER A 1 93 ? -8.426 -8.572 28.366 1.00 41.62 93 SER A O 1
ATOM 667 N N . SER A 1 94 ? -8.390 -6.791 27.011 1.00 46.50 94 SER A N 1
ATOM 668 C CA . SER A 1 94 ? -9.518 -7.132 26.160 1.00 46.50 94 SER A CA 1
ATOM 669 C C . SER A 1 94 ? -8.871 -7.732 24.918 1.00 46.50 94 SER A C 1
ATOM 671 O O . SER A 1 94 ? -8.022 -7.080 24.312 1.00 46.50 94 SER A O 1
ATOM 673 N N . GLY A 1 95 ? -9.136 -9.008 24.629 1.00 52.78 95 GLY A N 1
ATOM 674 C CA . GLY A 1 95 ? -8.429 -9.750 23.581 1.00 52.78 95 GLY A CA 1
ATOM 675 C C . GLY A 1 95 ? -8.364 -8.956 22.275 1.00 52.78 95 GLY A C 1
ATOM 676 O O . GLY A 1 95 ? -9.384 -8.427 21.833 1.00 52.78 95 GLY A O 1
ATOM 677 N N . ALA A 1 96 ? -7.166 -8.849 21.690 1.00 59.06 96 ALA A N 1
ATOM 678 C CA . ALA A 1 96 ? -6.961 -8.165 20.419 1.00 59.06 96 ALA A CA 1
ATOM 679 C C . ALA A 1 96 ? -7.940 -8.730 19.381 1.00 59.06 96 ALA A C 1
ATOM 681 O O . ALA A 1 96 ? -7.952 -9.931 19.094 1.00 59.06 96 ALA A O 1
ATOM 682 N N . ARG A 1 97 ? -8.824 -7.869 18.873 1.00 88.38 97 ARG A N 1
ATOM 683 C CA . ARG A 1 97 ? -9.877 -8.264 17.939 1.00 88.38 97 ARG A CA 1
ATOM 684 C C . ARG A 1 97 ? -9.264 -8.368 16.551 1.00 88.38 97 ARG A C 1
ATOM 686 O O . ARG A 1 97 ? -8.676 -7.409 16.067 1.00 88.38 97 ARG A O 1
ATOM 693 N N . THR A 1 98 ? -9.375 -9.528 15.912 1.00 93.69 98 THR A N 1
ATOM 694 C CA . THR A 1 98 ? -8.793 -9.740 14.579 1.00 93.69 98 THR A CA 1
ATOM 695 C C . THR A 1 98 ? -9.846 -9.565 13.490 1.00 93.69 98 THR A C 1
ATOM 697 O O . THR A 1 98 ? -10.914 -10.169 13.566 1.00 93.69 98 THR A O 1
ATOM 700 N N . ILE A 1 99 ? -9.527 -8.787 12.455 1.00 94.69 99 ILE A N 1
ATOM 701 C CA . ILE A 1 99 ? -10.320 -8.683 11.222 1.00 94.69 99 ILE A CA 1
ATOM 702 C C . ILE A 1 99 ? -9.506 -9.335 10.107 1.00 94.69 99 ILE A C 1
ATOM 704 O O . ILE A 1 99 ? -8.439 -8.841 9.752 1.00 94.69 99 ILE A O 1
ATOM 708 N N . THR A 1 100 ? -9.974 -10.455 9.561 1.00 96.56 100 THR A N 1
ATOM 709 C CA . THR A 1 100 ? -9.299 -11.116 8.434 1.00 96.56 100 THR A CA 1
ATOM 710 C C . THR A 1 100 ? -9.813 -10.557 7.117 1.00 96.56 100 THR A C 1
ATOM 712 O O . THR A 1 100 ? -10.982 -10.731 6.801 1.00 96.56 100 THR A O 1
ATOM 715 N N . VAL A 1 101 ? -8.941 -9.904 6.359 1.00 97.94 101 VAL A N 1
ATOM 716 C CA . VAL A 1 101 ? -9.247 -9.267 5.075 1.00 97.94 101 VAL A CA 1
ATOM 717 C C . VAL A 1 101 ? -8.629 -10.089 3.956 1.00 97.94 101 VAL A C 1
ATOM 719 O O . VAL A 1 101 ? -7.448 -10.432 4.026 1.00 97.94 101 VAL A O 1
ATOM 722 N N . SER A 1 102 ? -9.417 -10.385 2.928 1.00 98.12 102 SER A N 1
ATOM 723 C CA . SER A 1 102 ? -8.933 -11.017 1.702 1.00 98.12 102 SER A CA 1
ATOM 724 C C . SER A 1 102 ? -8.945 -10.002 0.562 1.00 98.12 102 SER A C 1
ATOM 726 O O . SER A 1 102 ? -9.942 -9.318 0.332 1.00 98.12 102 SER A O 1
ATOM 728 N N . GLU A 1 103 ? -7.820 -9.859 -0.129 1.00 97.88 103 GLU A N 1
ATOM 729 C CA . GLU A 1 103 ? -7.692 -9.033 -1.327 1.00 97.88 103 GLU A CA 1
ATOM 730 C C . GLU A 1 103 ? -7.709 -9.945 -2.553 1.00 97.88 103 GLU A C 1
ATOM 732 O O . GLU A 1 103 ? -6.812 -10.768 -2.717 1.00 97.88 103 GLU A O 1
ATOM 737 N N . VAL A 1 104 ? -8.728 -9.806 -3.403 1.00 96.06 104 VAL A N 1
ATOM 738 C CA . VAL A 1 104 ? -8.926 -10.631 -4.606 1.00 96.06 104 VAL A CA 1
ATOM 739 C C . VAL A 1 104 ? -9.122 -9.702 -5.794 1.00 96.06 104 VAL A C 1
ATOM 741 O O . VAL A 1 104 ? -10.203 -9.140 -5.947 1.00 96.06 104 VAL A O 1
ATOM 744 N N . ASP A 1 105 ? -8.081 -9.507 -6.600 1.00 91.62 105 ASP A N 1
ATOM 745 C CA . ASP A 1 105 ? -8.068 -8.785 -7.881 1.00 91.62 105 ASP A CA 1
ATOM 746 C C . ASP A 1 105 ? -9.091 -7.644 -7.996 1.00 91.62 105 ASP A C 1
ATOM 748 O O . ASP A 1 105 ? -10.210 -7.789 -8.498 1.00 91.62 105 ASP A O 1
ATOM 752 N N . TYR A 1 106 ? -8.675 -6.468 -7.530 1.00 94.31 106 TYR A N 1
ATOM 753 C CA . TYR A 1 106 ? -9.479 -5.241 -7.506 1.00 94.31 106 TYR A CA 1
ATOM 754 C C . TYR A 1 106 ? -10.684 -5.271 -6.552 1.00 94.31 106 TYR A C 1
ATOM 756 O O . TYR A 1 106 ? -11.528 -4.374 -6.593 1.00 94.31 106 TYR A O 1
ATOM 764 N N . ARG A 1 107 ? -10.757 -6.250 -5.645 1.00 96.69 107 ARG A N 1
ATOM 765 C CA . ARG A 1 107 ? -11.751 -6.319 -4.567 1.00 96.69 107 ARG A CA 1
ATOM 766 C C . ARG A 1 107 ? -11.087 -6.504 -3.207 1.00 96.69 107 ARG A C 1
ATOM 768 O O . ARG A 1 107 ? -10.081 -7.191 -3.075 1.00 96.69 107 ARG A O 1
ATOM 775 N N . ILE A 1 108 ? -11.706 -5.908 -2.191 1.00 98.12 108 ILE A N 1
ATOM 776 C CA . ILE A 1 108 ? -11.396 -6.135 -0.779 1.00 98.12 108 ILE A CA 1
ATOM 777 C C . ILE A 1 108 ? -12.605 -6.826 -0.154 1.00 98.12 108 ILE A C 1
ATOM 779 O O . ILE A 1 108 ? -13.711 -6.279 -0.162 1.00 98.12 108 ILE A O 1
ATOM 783 N N . GLU A 1 109 ? -12.397 -8.026 0.369 1.00 97.94 109 GLU A N 1
ATOM 784 C CA . GLU A 1 109 ? -13.414 -8.839 1.020 1.00 97.94 109 GLU A CA 1
ATOM 785 C C . GLU A 1 109 ? -13.232 -8.775 2.536 1.00 97.94 109 GLU A C 1
ATOM 787 O O . GLU A 1 109 ? -12.189 -9.119 3.098 1.00 97.94 109 GLU A O 1
ATOM 792 N N . LEU A 1 110 ? -14.281 -8.286 3.193 1.00 95.75 110 LEU A N 1
ATOM 793 C CA . LEU A 1 110 ? -14.387 -8.186 4.639 1.00 95.75 110 LEU A CA 1
ATOM 794 C C . LEU A 1 110 ? -15.258 -9.332 5.169 1.00 95.75 110 LEU A C 1
ATOM 796 O O . LEU A 1 110 ? -16.243 -9.689 4.520 1.00 95.75 110 LEU A O 1
ATOM 800 N N . PRO A 1 111 ? -14.978 -9.855 6.375 1.00 93.06 111 PRO A N 1
ATOM 801 C CA . PRO A 1 111 ? -15.819 -10.878 6.988 1.00 93.06 111 PRO A CA 1
ATOM 802 C C . PRO A 1 111 ? -17.171 -10.290 7.424 1.00 93.06 111 PRO A C 1
ATOM 804 O O . PRO A 1 111 ? -18.184 -10.982 7.447 1.00 93.06 111 PRO A O 1
ATOM 807 N N . SER A 1 112 ? -17.178 -8.996 7.750 1.00 93.12 112 SER A N 1
ATOM 808 C CA . SER A 1 112 ? -18.343 -8.186 8.084 1.00 93.12 112 SER A CA 1
ATOM 809 C C . SER A 1 112 ? -18.061 -6.733 7.681 1.00 93.12 112 SER A C 1
ATOM 811 O O . SER A 1 112 ? -16.924 -6.281 7.844 1.00 93.12 112 SER A O 1
ATOM 813 N N . PRO A 1 113 ? -19.058 -5.973 7.189 1.00 93.12 113 PRO A N 1
ATOM 814 C CA . PRO A 1 113 ? -18.912 -4.536 6.961 1.00 93.12 113 PRO A CA 1
ATOM 815 C C . PRO A 1 113 ? -18.899 -3.722 8.267 1.00 93.12 113 PRO A C 1
ATOM 817 O O . PRO A 1 113 ? -18.766 -2.501 8.215 1.00 93.12 113 PRO A O 1
ATOM 820 N N . GLU A 1 114 ? -19.067 -4.372 9.423 1.00 95.50 114 GLU A N 1
ATOM 821 C CA . GLU A 1 114 ? -19.225 -3.738 10.733 1.00 95.50 114 GLU A CA 1
ATOM 822 C C . GLU A 1 114 ? -18.390 -4.446 11.814 1.00 95.50 114 GLU A C 1
ATOM 824 O O . GLU A 1 114 ? -18.217 -5.668 11.754 1.00 95.50 114 GLU A O 1
ATOM 829 N N . THR A 1 115 ? -17.904 -3.695 12.809 1.00 93.25 115 THR A N 1
ATOM 830 C CA . THR A 1 115 ? -17.213 -4.226 14.004 1.00 93.25 115 THR A CA 1
ATOM 831 C C . THR A 1 115 ? -17.995 -3.951 15.289 1.00 93.25 115 THR A C 1
ATOM 833 O O . THR A 1 115 ? -18.723 -2.965 15.336 1.00 93.25 115 THR A O 1
ATOM 836 N N . ASP A 1 116 ? -17.735 -4.714 16.359 1.00 88.81 116 ASP A N 1
ATOM 837 C CA . ASP A 1 116 ? -18.374 -4.570 17.685 1.00 88.81 116 ASP A CA 1
ATOM 838 C C . ASP A 1 116 ? -17.801 -3.404 18.524 1.00 88.81 116 ASP A C 1
ATOM 840 O O . ASP A 1 116 ? -17.305 -3.579 19.646 1.00 88.81 116 ASP A O 1
ATOM 844 N N . GLY A 1 117 ? -17.828 -2.204 17.959 1.00 89.69 117 GLY A N 1
ATOM 845 C CA . GLY A 1 117 ? -17.476 -0.958 18.626 1.00 89.69 117 GLY A CA 1
ATOM 846 C C . GLY A 1 117 ? -15.986 -0.610 18.666 1.00 89.69 117 GLY A C 1
ATOM 847 O O . GLY A 1 117 ? -15.138 -1.342 18.141 1.00 89.69 117 GLY A O 1
ATOM 848 N N . PRO A 1 118 ? -15.652 0.531 19.290 1.00 93.50 118 PRO A N 1
ATOM 849 C CA . PRO A 1 118 ? -14.287 1.038 19.385 1.00 93.50 118 PRO A CA 1
ATOM 850 C C . PRO A 1 118 ? -13.339 0.069 20.100 1.00 93.50 118 PRO A C 1
ATOM 852 O O . PRO A 1 118 ? -13.645 -0.403 21.196 1.00 93.50 118 PRO A O 1
ATOM 855 N N . ALA A 1 119 ? -12.179 -0.211 19.504 1.00 92.44 119 ALA A N 1
ATOM 856 C CA . ALA A 1 119 ? -11.132 -1.051 20.090 1.00 92.44 119 ALA A CA 1
ATOM 857 C C . ALA A 1 119 ? -9.823 -0.964 19.288 1.00 92.44 119 ALA A C 1
ATOM 859 O O . ALA A 1 119 ? -9.774 -0.401 18.193 1.00 92.44 119 ALA A O 1
ATOM 860 N N . SER A 1 120 ? -8.764 -1.584 19.810 1.00 92.50 120 SER A N 1
ATOM 861 C CA . SER A 1 120 ? -7.608 -1.966 18.998 1.00 92.50 120 SER A CA 1
ATOM 862 C C . SER A 1 120 ? -7.911 -3.256 18.233 1.00 92.50 120 SER A C 1
ATOM 864 O O . SER A 1 120 ? -8.342 -4.256 18.819 1.00 92.50 120 SER A O 1
ATOM 866 N N . TYR A 1 121 ? -7.682 -3.212 16.925 1.00 93.62 121 TYR A N 1
ATOM 867 C CA . TYR A 1 121 ? -7.882 -4.303 15.985 1.00 93.62 121 TYR A CA 1
ATOM 868 C C . TYR A 1 121 ? -6.562 -4.679 15.315 1.00 93.62 121 TYR A C 1
ATOM 870 O O . TYR A 1 121 ? -5.811 -3.803 14.889 1.00 93.62 121 TYR A O 1
ATOM 878 N N . THR A 1 122 ? -6.334 -5.978 15.147 1.00 95.50 122 THR A N 1
ATOM 879 C CA . THR A 1 122 ? -5.306 -6.510 14.247 1.00 95.50 122 THR A CA 1
ATOM 880 C C . THR A 1 122 ? -5.982 -6.893 12.939 1.00 95.50 122 THR A C 1
ATOM 882 O O . THR A 1 122 ? -6.784 -7.828 12.879 1.00 95.50 122 THR A O 1
ATOM 885 N N . ILE A 1 123 ? -5.692 -6.161 11.871 1.00 96.50 123 ILE A N 1
ATOM 886 C CA . ILE A 1 123 ? -6.206 -6.469 10.541 1.00 96.50 123 ILE A CA 1
ATOM 887 C C . ILE A 1 123 ? -5.218 -7.416 9.866 1.00 96.50 123 ILE A C 1
ATOM 889 O O . ILE A 1 123 ? -4.113 -7.019 9.507 1.00 96.50 123 ILE A O 1
ATOM 893 N N . ARG A 1 124 ? -5.614 -8.675 9.688 1.00 97.50 124 ARG A N 1
ATOM 894 C CA . ARG A 1 124 ? -4.813 -9.688 8.998 1.00 97.50 124 ARG A CA 1
ATOM 895 C C . ARG A 1 124 ? -5.220 -9.736 7.534 1.00 97.50 124 ARG A C 1
ATOM 897 O O . ARG A 1 124 ? -6.297 -10.230 7.217 1.00 97.50 124 ARG A O 1
ATOM 904 N N . VAL A 1 125 ? -4.359 -9.239 6.659 1.00 98.50 125 VAL A N 1
ATOM 905 C CA . VAL A 1 125 ? -4.609 -9.111 5.221 1.00 98.50 125 VAL A CA 1
ATOM 906 C C . VAL A 1 125 ? -3.912 -10.238 4.480 1.00 98.50 125 VAL A C 1
ATOM 908 O O . VAL A 1 125 ? -2.710 -10.431 4.661 1.00 98.50 125 VAL A O 1
ATOM 911 N N . ARG A 1 126 ? -4.636 -10.963 3.629 1.00 98.31 126 ARG A N 1
ATOM 912 C CA . ARG A 1 126 ? -4.062 -11.920 2.681 1.00 98.31 126 ARG A CA 1
ATOM 913 C C . ARG A 1 126 ? -4.402 -11.504 1.258 1.00 98.31 126 ARG A C 1
ATOM 915 O O . ARG A 1 126 ? -5.546 -11.176 0.970 1.00 98.31 126 ARG A O 1
ATOM 922 N N . ASN A 1 127 ? -3.408 -11.559 0.381 1.00 98.44 127 ASN A N 1
ATOM 923 C CA . ASN A 1 127 ? -3.639 -11.450 -1.049 1.00 98.44 127 ASN A CA 1
ATOM 924 C C . ASN A 1 127 ? -3.995 -12.832 -1.618 1.00 98.44 127 ASN A C 1
ATOM 926 O O . ASN A 1 127 ? -3.150 -13.730 -1.659 1.00 98.44 127 ASN A O 1
ATOM 930 N N . ASP A 1 128 ? -5.249 -12.982 -2.023 1.00 98.25 128 ASP A N 1
ATOM 931 C CA . ASP A 1 128 ? -5.834 -14.193 -2.597 1.00 98.25 128 ASP A CA 1
ATOM 932 C C . ASP A 1 128 ? -5.999 -14.100 -4.126 1.00 98.25 128 ASP A C 1
ATOM 934 O O . ASP A 1 128 ? -6.431 -15.075 -4.742 1.00 98.25 128 ASP A O 1
ATOM 938 N N . GLY A 1 129 ? -5.652 -12.954 -4.724 1.00 95.88 129 GLY A N 1
ATOM 939 C CA . GLY A 1 129 ? -5.622 -12.727 -6.168 1.00 95.88 129 GLY A CA 1
ATOM 940 C C . GLY A 1 129 ? -4.250 -12.968 -6.804 1.00 95.88 129 GLY A C 1
ATOM 941 O O . GLY A 1 129 ? -3.296 -13.415 -6.155 1.00 95.88 129 GLY A O 1
ATOM 942 N N . ASP A 1 130 ? -4.166 -12.648 -8.094 1.00 96.75 130 ASP A N 1
ATOM 943 C CA . ASP A 1 130 ? -2.965 -12.797 -8.922 1.00 96.75 130 ASP A CA 1
ATOM 944 C C . ASP A 1 130 ? -2.159 -11.489 -9.043 1.00 96.75 130 ASP A C 1
ATOM 946 O O . ASP A 1 130 ? -0.960 -11.51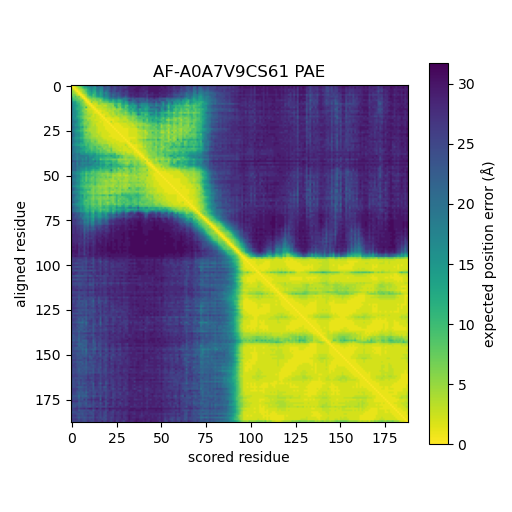3 -9.342 1.00 96.75 130 ASP A O 1
ATOM 950 N N . GLU A 1 131 ? -2.785 -10.343 -8.775 1.00 96.94 131 GLU A N 1
ATOM 951 C CA . GLU A 1 131 ? -2.129 -9.036 -8.807 1.00 96.94 131 GLU A CA 1
ATOM 952 C C . GLU A 1 131 ? -1.444 -8.683 -7.480 1.00 96.94 131 GLU A C 1
ATOM 954 O O . GLU A 1 131 ? -1.734 -9.237 -6.424 1.00 96.94 131 GLU A O 1
ATOM 959 N N . VAL A 1 132 ? -0.512 -7.726 -7.498 1.00 97.75 132 VAL A N 1
ATOM 960 C CA . VAL A 1 132 ? 0.069 -7.187 -6.254 1.00 97.75 132 VAL A CA 1
ATOM 961 C C . VAL A 1 132 ? -0.932 -6.248 -5.585 1.00 97.75 132 VAL A C 1
ATOM 963 O O . VAL A 1 132 ? -1.511 -5.382 -6.243 1.00 97.75 132 VAL A O 1
ATOM 966 N N . HIS A 1 133 ? -1.092 -6.368 -4.267 1.00 98.44 133 HIS A N 1
ATOM 967 C CA . HIS A 1 133 ? -2.053 -5.579 -3.493 1.00 98.44 133 HIS A CA 1
ATOM 968 C C . HIS A 1 133 ? -1.451 -5.001 -2.213 1.00 98.44 133 HIS A C 1
ATOM 970 O O . HIS A 1 133 ? -0.387 -5.418 -1.768 1.00 98.44 133 HIS A O 1
ATOM 976 N N . ASN A 1 134 ? -2.091 -3.985 -1.651 1.00 98.12 134 ASN A N 1
ATOM 977 C CA . ASN A 1 134 ? -1.850 -3.527 -0.291 1.00 98.12 134 ASN A CA 1
ATOM 978 C C . ASN A 1 134 ? -3.163 -3.010 0.283 1.00 98.12 134 ASN A C 1
ATOM 980 O O . ASN A 1 134 ? -4.027 -2.571 -0.472 1.00 98.12 134 ASN A O 1
ATOM 984 N N . LEU A 1 135 ? -3.261 -2.982 1.608 1.00 98.38 135 LEU A N 1
ATOM 985 C CA . LEU A 1 135 ? -4.404 -2.406 2.288 1.00 98.38 135 LEU A CA 1
ATOM 986 C C . LEU A 1 135 ? -4.011 -1.077 2.917 1.00 98.38 135 LEU A C 1
ATOM 988 O O . LEU A 1 135 ? -3.051 -1.015 3.684 1.00 98.38 135 LEU A O 1
ATOM 992 N N . VAL A 1 136 ? -4.785 -0.034 2.638 1.00 98.12 136 VAL A N 1
ATOM 993 C CA . VAL A 1 136 ? -4.757 1.251 3.339 1.00 98.12 136 VAL A CA 1
ATOM 994 C C . VAL A 1 136 ? -6.066 1.420 4.095 1.00 98.12 136 VAL A C 1
ATOM 996 O O . VAL A 1 136 ? -7.142 1.242 3.526 1.00 98.12 136 VAL A O 1
ATOM 999 N N . VAL A 1 137 ? -5.975 1.799 5.366 1.00 97.56 137 VAL A N 1
ATOM 1000 C CA . VAL A 1 137 ? -7.116 2.127 6.223 1.00 97.56 137 VAL A CA 1
ATOM 1001 C C . VAL A 1 137 ? -7.115 3.629 6.479 1.00 97.56 137 VAL A C 1
ATOM 1003 O O . VAL A 1 137 ? -6.112 4.206 6.901 1.00 97.56 137 VAL A O 1
ATOM 1006 N N . SER A 1 138 ? -8.241 4.282 6.205 1.00 95.00 138 SER A N 1
ATOM 1007 C CA . SER A 1 138 ? -8.424 5.720 6.418 1.00 95.00 138 SER A CA 1
ATOM 1008 C C . SER A 1 138 ? -9.781 6.007 7.050 1.00 95.00 138 SER A C 1
ATOM 1010 O O . SER A 1 138 ? -10.801 5.471 6.620 1.00 95.00 138 SER A O 1
ATOM 1012 N N . GLY A 1 139 ? -9.810 6.874 8.059 1.00 93.81 139 GLY A N 1
ATOM 1013 C CA . GLY A 1 139 ? -11.033 7.265 8.758 1.00 93.81 139 GLY A CA 1
ATOM 1014 C C . GLY A 1 139 ? -10.737 8.117 9.995 1.00 93.81 139 GLY A C 1
ATOM 1015 O O . GLY A 1 139 ? -9.615 8.606 10.139 1.00 93.81 139 GLY A O 1
ATOM 1016 N N . PRO A 1 140 ? -11.727 8.331 10.876 1.00 91.94 140 PRO A N 1
ATOM 1017 C CA . PRO A 1 140 ? -11.563 9.139 12.080 1.00 91.94 140 PRO A CA 1
ATOM 1018 C C . PRO A 1 140 ? -10.421 8.633 12.963 1.00 91.94 140 PRO A C 1
ATOM 1020 O O . PRO A 1 140 ? -10.334 7.435 13.232 1.00 91.94 140 PRO A O 1
ATOM 1023 N N . GLU A 1 141 ? -9.560 9.559 13.393 1.00 88.50 141 GLU A N 1
ATOM 1024 C CA . GLU A 1 141 ? -8.459 9.343 14.353 1.00 88.50 141 GLU A CA 1
ATOM 1025 C C . GLU A 1 141 ? -7.409 8.293 13.950 1.00 88.50 141 GLU A C 1
ATOM 1027 O O . GLU A 1 141 ? -6.451 8.059 14.683 1.00 88.50 141 GLU A O 1
ATOM 1032 N N . VAL A 1 142 ? -7.525 7.730 12.746 1.00 82.44 142 VAL A N 1
ATOM 1033 C CA . VAL A 1 142 ? -6.542 6.820 12.168 1.00 82.44 142 VAL A CA 1
ATOM 1034 C C . VAL A 1 142 ? -5.650 7.632 11.228 1.00 82.44 142 VAL A C 1
ATOM 1036 O O . VAL A 1 142 ? -6.122 8.056 10.166 1.00 82.44 142 VAL A O 1
ATOM 1039 N N . PRO A 1 143 ? -4.371 7.883 11.583 1.00 79.69 143 PRO A N 1
ATOM 1040 C CA . PRO A 1 143 ? -3.405 8.324 10.586 1.00 79.69 143 PRO A CA 1
ATOM 1041 C C . PRO A 1 143 ? -3.322 7.241 9.511 1.00 79.69 143 PRO A C 1
ATOM 1043 O O . PRO A 1 143 ? -3.492 6.068 9.825 1.00 79.69 143 PRO A O 1
ATOM 1046 N N . GLU A 1 144 ? -3.086 7.618 8.257 1.00 79.00 144 GLU A N 1
ATOM 1047 C CA . GLU A 1 144 ? -3.103 6.682 7.130 1.00 79.00 144 GLU A CA 1
ATOM 1048 C C . GLU A 1 144 ? -2.220 5.446 7.401 1.00 79.00 144 GLU A C 1
ATOM 1050 O O . GLU A 1 144 ? -0.990 5.507 7.343 1.00 79.00 144 GLU A O 1
ATOM 1055 N N . ALA A 1 145 ? -2.870 4.332 7.738 1.00 91.38 145 ALA A N 1
ATOM 1056 C CA . ALA A 1 145 ? -2.238 3.089 8.153 1.00 91.38 145 ALA A CA 1
ATOM 1057 C C . ALA A 1 145 ? -2.275 2.120 6.975 1.00 91.38 145 ALA A C 1
ATOM 1059 O O . ALA A 1 145 ? -3.308 1.997 6.313 1.00 91.38 145 ALA A O 1
ATOM 1060 N N . ARG A 1 146 ? -1.157 1.449 6.681 1.00 96.75 146 ARG A N 1
ATOM 1061 C CA . ARG A 1 146 ? -1.057 0.599 5.492 1.00 96.75 146 ARG A CA 1
ATOM 1062 C C . ARG A 1 146 ? -0.196 -0.638 5.684 1.00 96.75 146 ARG A C 1
ATOM 1064 O O . ARG A 1 146 ? 0.779 -0.605 6.432 1.00 96.75 146 ARG A O 1
ATOM 1071 N N . THR A 1 147 ? -0.504 -1.690 4.934 1.00 97.88 147 THR A N 1
ATOM 1072 C CA . THR A 1 147 ? 0.393 -2.839 4.771 1.00 97.88 147 THR A CA 1
ATOM 1073 C C . THR A 1 147 ? 1.494 -2.540 3.742 1.00 97.88 147 THR A C 1
ATOM 1075 O O . THR A 1 147 ? 1.362 -1.622 2.923 1.00 97.88 147 THR A O 1
ATOM 1078 N N . PRO A 1 148 ? 2.574 -3.342 3.711 1.00 97.94 148 PRO A N 1
ATOM 1079 C CA . PRO A 1 148 ? 3.441 -3.443 2.541 1.00 97.94 148 PRO A CA 1
ATOM 1080 C C . PRO A 1 148 ? 2.681 -3.954 1.308 1.00 97.94 148 PRO A C 1
ATOM 1082 O O . PRO A 1 148 ? 1.548 -4.430 1.407 1.00 97.94 148 PRO A O 1
ATOM 1085 N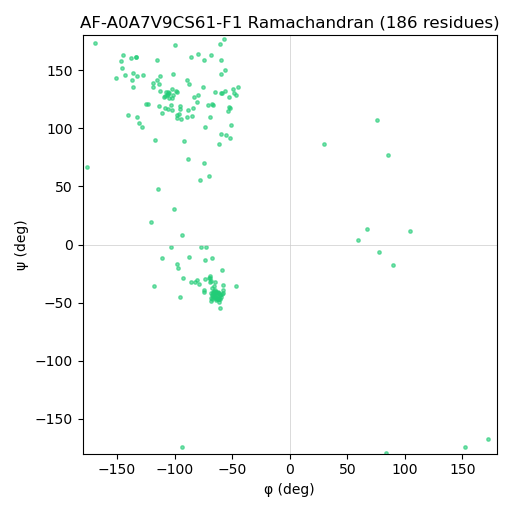 N . ASN A 1 149 ? 3.348 -3.925 0.152 1.00 98.31 149 ASN A N 1
ATOM 1086 C CA . ASN A 1 149 ? 2.854 -4.587 -1.052 1.00 98.31 149 ASN A CA 1
ATOM 1087 C C . ASN A 1 149 ? 2.951 -6.114 -0.897 1.00 98.31 149 ASN A C 1
ATOM 1089 O O . ASN A 1 149 ? 4.039 -6.673 -0.741 1.00 98.31 149 ASN A O 1
ATOM 1093 N N . LEU A 1 150 ? 1.807 -6.777 -0.976 1.00 97.19 150 LEU A N 1
ATOM 1094 C CA . LEU A 1 150 ? 1.604 -8.210 -0.868 1.00 97.19 150 LEU A CA 1
ATOM 1095 C C . LEU A 1 150 ? 1.579 -8.825 -2.264 1.00 97.19 150 LEU A C 1
ATOM 1097 O O . LEU A 1 150 ? 0.728 -8.510 -3.094 1.00 97.19 150 LEU A O 1
ATOM 1101 N N . LYS A 1 151 ? 2.525 -9.728 -2.519 1.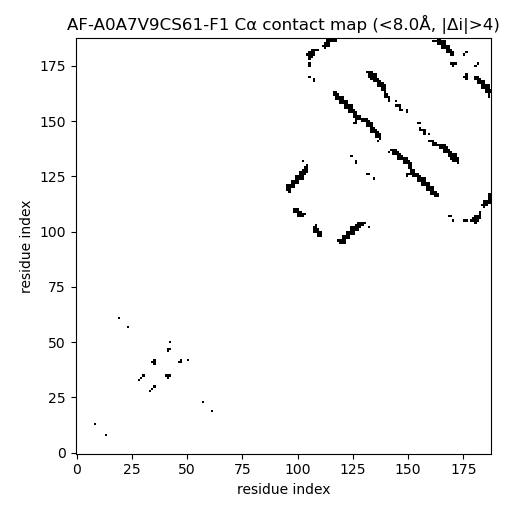00 98.31 151 LYS A N 1
ATOM 1102 C CA . LYS A 1 151 ? 2.487 -10.616 -3.688 1.00 98.31 151 LYS A CA 1
ATOM 1103 C C . LYS A 1 151 ? 1.336 -11.626 -3.550 1.00 98.31 151 LYS A C 1
ATOM 1105 O O . LYS A 1 151 ? 0.896 -11.854 -2.420 1.00 98.31 151 LYS A O 1
ATOM 1110 N N . PRO A 1 152 ? 0.924 -12.291 -4.641 1.00 98.38 152 PRO A N 1
ATOM 1111 C CA . PRO A 1 152 ? -0.034 -13.391 -4.581 1.00 98.38 152 PRO A CA 1
ATOM 1112 C C . PRO A 1 152 ? 0.303 -14.403 -3.483 1.00 98.38 152 PRO A C 1
ATOM 1114 O O . PRO A 1 152 ? 1.444 -14.860 -3.358 1.00 98.38 152 PRO A O 1
ATOM 1117 N N . GLY A 1 153 ? -0.687 -14.714 -2.650 1.00 97.44 153 GLY A N 1
ATOM 1118 C CA . GLY A 1 153 ? -0.585 -15.635 -1.522 1.00 97.44 153 GLY A CA 1
ATOM 1119 C C . GLY A 1 153 ? 0.099 -15.090 -0.263 1.00 97.44 153 GLY A C 1
ATOM 1120 O O . GLY A 1 153 ? 0.090 -15.793 0.752 1.00 97.44 153 GLY A O 1
ATOM 1121 N N . ALA A 1 154 ? 0.677 -13.884 -0.294 1.00 97.88 154 ALA A N 1
ATOM 1122 C CA . ALA A 1 154 ? 1.332 -13.273 0.862 1.00 97.88 154 ALA A CA 1
ATOM 1123 C C . ALA A 1 154 ? 0.320 -12.752 1.898 1.00 97.88 154 ALA A C 1
ATOM 1125 O O . ALA A 1 154 ? -0.846 -12.496 1.597 1.00 97.88 154 ALA A O 1
ATOM 1126 N N . THR A 1 155 ? 0.780 -12.587 3.139 1.00 97.12 155 THR A N 1
ATOM 1127 C CA . THR A 1 155 ? -0.020 -12.089 4.266 1.00 97.12 155 THR A CA 1
ATOM 1128 C C . THR A 1 155 ? 0.751 -11.008 5.015 1.00 97.12 155 THR A C 1
ATOM 1130 O O . THR A 1 155 ? 1.970 -11.110 5.149 1.00 97.12 155 THR A O 1
ATOM 1133 N N . ALA A 1 156 ? 0.043 -10.007 5.531 1.00 97.00 156 ALA A N 1
ATOM 1134 C CA . ALA A 1 156 ? 0.557 -9.042 6.498 1.00 97.00 156 ALA A CA 1
ATOM 1135 C C . ALA A 1 156 ? -0.480 -8.759 7.586 1.00 97.00 156 ALA A C 1
ATOM 1137 O O . ALA A 1 156 ? -1.672 -9.003 7.410 1.00 97.00 156 ALA A O 1
ATOM 1138 N N . GLU A 1 157 ? -0.010 -8.229 8.708 1.00 96.75 157 GLU A N 1
ATOM 1139 C CA . GLU A 1 157 ? -0.854 -7.753 9.799 1.00 96.75 157 GLU A CA 1
ATOM 1140 C C . GLU A 1 157 ? -0.676 -6.241 9.950 1.00 96.75 157 GLU A C 1
ATOM 1142 O O . GLU A 1 157 ? 0.418 -5.709 9.749 1.00 96.75 157 GLU A O 1
ATOM 1147 N N . LEU A 1 158 ? -1.776 -5.553 10.245 1.00 95.00 158 LEU A N 1
ATOM 1148 C CA . LEU A 1 158 ? -1.839 -4.114 10.446 1.00 95.00 158 LEU A CA 1
ATOM 1149 C C . LEU A 1 158 ? -2.635 -3.831 11.720 1.00 95.00 158 LEU A C 1
ATOM 1151 O O . LEU A 1 158 ? -3.852 -4.019 11.750 1.00 95.00 158 LEU A O 1
ATOM 1155 N N . ASP A 1 159 ? -1.948 -3.368 12.758 1.00 94.00 159 ASP A N 1
ATOM 1156 C CA . ASP A 1 159 ? -2.582 -2.974 14.013 1.00 94.00 159 ASP A CA 1
ATOM 1157 C C . ASP A 1 159 ? -3.109 -1.540 13.922 1.00 94.00 159 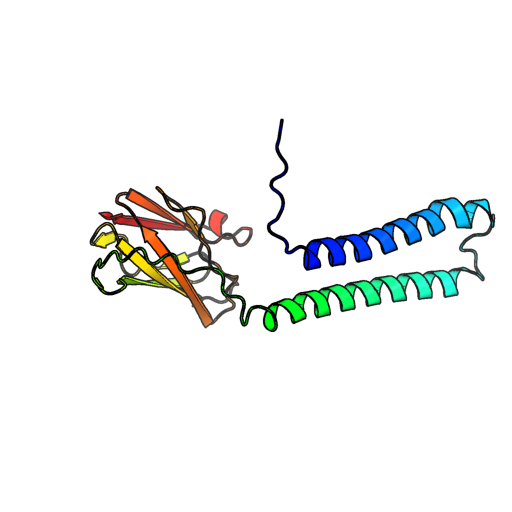ASP A C 1
ATOM 1159 O O . ASP A 1 159 ? -2.379 -0.605 13.583 1.00 94.00 159 ASP A O 1
ATOM 1163 N N . VAL A 1 160 ? -4.392 -1.362 14.234 1.00 93.75 160 VAL A N 1
ATOM 1164 C CA . VAL A 1 160 ? -5.080 -0.068 14.218 1.00 93.75 160 VAL A CA 1
ATOM 1165 C C . VAL A 1 160 ? -5.970 0.077 15.442 1.00 93.75 160 VAL A C 1
ATOM 1167 O O . VAL A 1 160 ? -6.643 -0.862 15.858 1.00 93.75 160 VAL A O 1
ATOM 1170 N N . THR A 1 161 ? -6.023 1.276 16.009 1.00 93.62 161 THR A N 1
ATOM 1171 C CA . THR A 1 161 ? -7.055 1.625 16.989 1.00 93.62 161 THR A CA 1
ATOM 1172 C C . THR A 1 161 ? -8.181 2.319 16.250 1.00 93.62 161 THR A C 1
ATOM 1174 O O . THR A 1 161 ? -7.970 3.376 15.661 1.00 93.62 161 THR A O 1
ATOM 1177 N N . LEU A 1 162 ? -9.361 1.703 16.255 1.00 94.44 162 LEU A N 1
ATOM 1178 C CA . LEU A 1 162 ? -10.541 2.237 15.595 1.00 94.44 162 LEU A CA 1
ATOM 1179 C C . LEU A 1 162 ? -11.504 2.790 16.643 1.00 94.44 162 LEU A C 1
ATOM 1181 O O . LEU A 1 162 ? -11.819 2.117 17.628 1.00 94.44 162 LEU A O 1
ATOM 1185 N N . VAL A 1 163 ? -11.973 4.010 16.410 1.00 95.00 163 VAL A N 1
ATOM 1186 C CA . VAL A 1 163 ? -13.047 4.651 17.173 1.00 95.00 163 VAL A CA 1
ATOM 1187 C C . VAL A 1 163 ? -14.363 4.528 16.412 1.00 95.00 163 VAL A C 1
ATOM 1189 O O . VAL A 1 163 ? -14.385 4.065 15.274 1.00 95.00 163 VAL A O 1
ATOM 1192 N N . GLU A 1 164 ? -15.475 4.912 17.035 1.00 96.19 164 GLU A N 1
ATOM 1193 C CA . GLU A 1 164 ? -16.779 4.882 16.372 1.00 96.19 164 GLU A CA 1
ATOM 1194 C C . GLU A 1 164 ? -16.740 5.765 15.119 1.00 96.19 164 GLU A C 1
ATOM 1196 O O . GLU A 1 164 ? -16.290 6.914 15.158 1.00 96.19 164 GLU A O 1
ATOM 1201 N N . GLY A 1 165 ? -17.194 5.228 13.989 1.00 96.50 165 GLY A N 1
ATOM 1202 C CA . GLY A 1 165 ? -17.166 5.959 12.733 1.00 96.50 165 GLY A CA 1
ATOM 1203 C C . GLY A 1 165 ? -17.065 5.081 11.499 1.00 96.50 165 GLY A C 1
ATOM 1204 O O . GLY A 1 165 ? -17.140 3.856 11.547 1.00 96.50 165 GLY A O 1
ATOM 1205 N N . ARG A 1 166 ? -16.909 5.745 10.352 1.00 97.25 166 ARG A N 1
ATOM 1206 C CA . ARG A 1 166 ? -16.800 5.094 9.048 1.00 97.25 166 ARG A CA 1
ATOM 1207 C C . ARG A 1 166 ? -15.372 5.136 8.538 1.00 97.25 166 ARG A C 1
ATOM 1209 O O . ARG A 1 166 ? -14.790 6.212 8.404 1.00 97.25 166 ARG A O 1
ATOM 1216 N N . TYR A 1 167 ? -14.883 3.973 8.139 1.00 97.12 167 TYR A N 1
ATOM 1217 C CA . TYR A 1 167 ? -13.566 3.776 7.565 1.00 97.12 167 TYR A CA 1
ATOM 1218 C C . TYR A 1 167 ? -13.668 3.374 6.097 1.00 97.12 167 TYR A C 1
ATOM 1220 O O . TYR A 1 167 ? -14.585 2.665 5.671 1.00 97.12 167 TYR A O 1
ATOM 1228 N N . THR A 1 168 ? -12.706 3.854 5.318 1.00 97.25 168 THR A N 1
ATOM 1229 C CA . THR A 1 168 ? -12.461 3.410 3.950 1.00 97.25 168 THR A CA 1
ATOM 1230 C C . THR A 1 168 ? -11.234 2.521 3.958 1.00 97.25 168 THR A C 1
ATOM 1232 O O . THR A 1 168 ? -10.179 2.914 4.456 1.00 97.25 168 THR A O 1
ATOM 1235 N N . LEU A 1 169 ? -11.400 1.327 3.406 1.00 97.56 169 LEU A N 1
ATOM 1236 C CA . LEU A 1 169 ? -10.322 0.405 3.110 1.00 97.56 169 LEU A CA 1
ATOM 1237 C C . LEU A 1 169 ? -10.095 0.458 1.604 1.00 97.56 169 LEU A C 1
ATOM 1239 O O . LEU A 1 169 ? -11.063 0.372 0.849 1.00 97.56 169 LEU A O 1
ATOM 1243 N N . LEU A 1 170 ? -8.859 0.629 1.157 1.00 97.38 170 LEU A N 1
ATOM 1244 C CA . LEU A 1 170 ? -8.536 0.697 -0.269 1.00 97.38 170 LEU A CA 1
ATOM 1245 C C . LEU A 1 170 ? -7.184 0.069 -0.573 1.00 97.38 170 LEU A C 1
ATOM 1247 O O . LEU A 1 170 ? -6.359 -0.082 0.325 1.00 97.38 170 LEU A O 1
ATOM 1251 N N . CYS A 1 171 ? -6.953 -0.225 -1.850 1.00 97.62 171 CYS A N 1
ATOM 1252 C CA . CYS A 1 171 ? -5.633 -0.571 -2.361 1.00 97.62 171 CYS A CA 1
ATOM 1253 C C . CYS A 1 171 ? -5.016 0.616 -3.095 1.00 97.62 171 CYS A C 1
ATOM 1255 O O . CYS A 1 171 ? -5.616 1.179 -4.007 1.00 97.62 171 CYS A O 1
ATOM 1257 N N . SER A 1 172 ? -3.804 0.994 -2.685 1.00 96.94 172 SER A N 1
ATOM 1258 C CA . SER A 1 172 ? -3.084 2.172 -3.197 1.00 96.94 172 SER A CA 1
ATOM 1259 C C . SER A 1 172 ? -2.135 1.861 -4.358 1.00 96.94 172 SER A C 1
ATOM 1261 O O . SER A 1 172 ? -1.355 2.721 -4.774 1.00 96.94 172 SER A O 1
ATOM 1263 N N . ILE A 1 173 ? -2.174 0.634 -4.888 1.00 97.12 173 ILE A N 1
ATOM 1264 C CA . ILE A 1 173 ? -1.466 0.293 -6.124 1.00 97.12 173 ILE A CA 1
ATOM 1265 C C . ILE A 1 173 ? -2.084 1.109 -7.275 1.00 97.12 173 ILE A C 1
ATOM 1267 O O . ILE A 1 173 ? -3.311 1.145 -7.394 1.00 97.12 173 ILE A O 1
ATOM 1271 N N . PRO A 1 174 ? -1.275 1.783 -8.117 1.00 97.06 174 PRO A N 1
ATOM 1272 C CA . PRO A 1 174 ? -1.798 2.670 -9.155 1.00 97.06 174 PRO A CA 1
ATOM 1273 C C . PRO A 1 174 ? -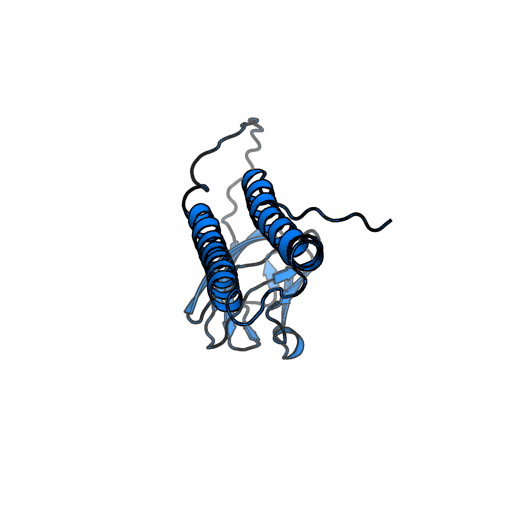2.842 1.988 -10.049 1.00 97.06 174 PRO A C 1
ATOM 1275 O O . PRO A 1 174 ? -2.572 0.931 -10.616 1.00 97.06 174 PRO A O 1
ATOM 1278 N N . GLY A 1 175 ? -4.020 2.598 -10.197 1.00 96.19 175 GLY A N 1
ATOM 1279 C CA . GLY A 1 175 ? -5.115 2.073 -11.016 1.00 96.19 175 GLY A CA 1
ATOM 1280 C C . GLY A 1 175 ? -6.088 1.151 -10.274 1.00 96.19 175 GLY A C 1
ATOM 1281 O O . GLY A 1 175 ? -7.191 0.924 -10.767 1.00 96.19 175 GLY A O 1
ATOM 1282 N N . HIS A 1 176 ? -5.727 0.604 -9.108 1.00 97.31 176 HIS A N 1
ATOM 1283 C CA . HIS A 1 176 ? -6.556 -0.406 -8.440 1.00 97.31 176 HIS A CA 1
ATOM 1284 C C . HIS A 1 176 ? -7.799 0.212 -7.788 1.00 97.31 176 HIS A C 1
ATOM 1286 O O . HIS A 1 176 ? -8.895 -0.344 -7.890 1.00 97.31 176 HIS A O 1
ATOM 1292 N N . GLU A 1 177 ? -7.666 1.380 -7.157 1.00 94.38 177 GLU A N 1
ATOM 1293 C CA . GLU A 1 177 ? -8.800 2.080 -6.546 1.00 94.38 177 GLU A CA 1
ATOM 1294 C C . GLU A 1 177 ? -9.812 2.563 -7.603 1.00 94.38 177 GLU A C 1
ATOM 1296 O O . GLU A 1 177 ? -11.028 2.540 -7.368 1.00 94.38 177 GLU A O 1
ATOM 1301 N N . GLU A 1 178 ? -9.319 2.983 -8.772 1.00 95.31 178 GLU A N 1
ATOM 1302 C CA . GLU A 1 178 ? -10.116 3.405 -9.926 1.00 95.31 178 GLU A CA 1
ATOM 1303 C C . GLU A 1 178 ? -10.873 2.234 -10.561 1.00 95.31 178 GLU A C 1
ATOM 1305 O O . GLU A 1 178 ? -11.989 2.414 -11.050 1.00 95.31 178 GLU A O 1
ATOM 1310 N N . LEU A 1 179 ? -10.303 1.029 -10.493 1.00 95.00 179 LEU A N 1
ATOM 1311 C CA . LEU A 1 179 ? -10.960 -0.224 -10.877 1.00 95.00 179 LEU A CA 1
ATOM 1312 C C . LEU A 1 179 ? -11.960 -0.728 -9.824 1.00 95.00 179 LEU A C 1
ATOM 1314 O O . LEU A 1 179 ? -12.656 -1.714 -10.059 1.00 95.00 179 LEU A O 1
ATOM 1318 N N . GLY A 1 180 ? -12.089 -0.024 -8.697 1.00 94.38 180 GLY A N 1
ATOM 1319 C CA . GLY A 1 180 ? -13.098 -0.290 -7.676 1.00 94.38 180 GLY A CA 1
ATOM 1320 C C . GLY A 1 180 ? -12.577 -0.987 -6.423 1.00 94.38 180 GLY A C 1
ATOM 1321 O O . GLY A 1 180 ? -13.399 -1.375 -5.593 1.00 94.38 180 GLY A O 1
ATOM 1322 N N . MET A 1 181 ? -11.255 -1.096 -6.237 1.00 97.81 181 MET A N 1
ATOM 1323 C CA . MET A 1 181 ? -10.640 -1.766 -5.085 1.00 97.81 181 MET A CA 1
ATOM 1324 C C . MET A 1 181 ? -10.740 -0.944 -3.797 1.00 97.81 181 MET A C 1
ATOM 1326 O O . MET A 1 181 ? -9.761 -0.399 -3.285 1.00 97.81 181 MET A O 1
ATOM 1330 N N . ARG A 1 182 ? -11.968 -0.845 -3.285 1.00 96.94 182 ARG A N 1
ATOM 1331 C CA . ARG A 1 182 ? -12.329 -0.168 -2.043 1.00 96.94 182 ARG A CA 1
ATOM 1332 C C . ARG A 1 182 ? -13.431 -0.927 -1.306 1.00 96.94 182 ARG A C 1
ATOM 1334 O O . ARG A 1 182 ? -14.353 -1.453 -1.925 1.00 96.94 182 ARG A O 1
ATOM 1341 N N . ALA A 1 183 ? -13.387 -0.900 0.016 1.00 97.69 183 ALA A N 1
ATOM 1342 C CA . ALA A 1 183 ? -14.428 -1.396 0.903 1.00 97.69 183 ALA A CA 1
ATOM 1343 C C . ALA A 1 183 ? -14.720 -0.373 2.008 1.00 97.69 183 ALA A C 1
ATOM 1345 O O . ALA A 1 183 ? -13.937 0.543 2.270 1.00 97.69 183 ALA A O 1
ATOM 1346 N N . ARG A 1 184 ? -15.883 -0.510 2.646 1.00 97.75 184 ARG A N 1
ATOM 1347 C CA . ARG A 1 184 ? -16.277 0.304 3.800 1.00 97.75 184 ARG A CA 1
ATOM 1348 C C . ARG A 1 184 ? -16.362 -0.584 5.027 1.00 97.75 184 ARG A C 1
ATOM 1350 O O . ARG A 1 184 ? -16.913 -1.677 4.939 1.00 97.75 184 ARG A O 1
ATOM 1357 N N . LEU A 1 185 ? -15.856 -0.071 6.139 1.00 97.44 185 LEU A N 1
ATOM 1358 C CA . LEU A 1 185 ? -15.973 -0.681 7.455 1.00 97.44 185 LEU A CA 1
ATOM 1359 C C . LEU A 1 185 ? -16.588 0.354 8.395 1.00 97.44 185 LEU A C 1
ATOM 1361 O O . LEU A 1 185 ? -16.036 1.444 8.550 1.00 97.44 185 LEU A O 1
ATOM 1365 N N . ASP A 1 186 ? -17.735 0.046 8.988 1.00 97.50 186 ASP A N 1
ATOM 1366 C CA . ASP A 1 186 ? -18.333 0.882 10.024 1.00 97.50 186 ASP A CA 1
ATOM 1367 C C . ASP A 1 186 ? -17.996 0.309 11.410 1.00 97.50 186 ASP A C 1
ATOM 1369 O O . ASP A 1 186 ? -18.162 -0.877 11.681 1.00 97.50 186 ASP A O 1
ATOM 1373 N N . VAL A 1 187 ? -17.542 1.168 12.311 1.00 96.50 187 VAL A N 1
ATOM 1374 C CA . VAL A 1 187 ? -17.251 0.825 13.704 1.00 96.50 187 VAL A CA 1
ATOM 1375 C C . VAL A 1 187 ? -18.366 1.417 14.545 1.00 96.50 187 VAL A C 1
ATOM 1377 O O . VAL A 1 187 ? -18.557 2.635 14.515 1.00 96.50 187 VAL A O 1
ATOM 1380 N N . ARG A 1 188 ? -19.139 0.563 15.220 1.00 91.06 188 ARG A N 1
ATOM 1381 C CA . ARG A 1 188 ? -20.362 0.941 15.942 1.00 91.06 188 ARG A CA 1
ATOM 1382 C C . ARG A 1 188 ? -20.490 0.172 17.243 1.00 91.06 188 ARG A C 1
ATOM 1384 O O . ARG A 1 188 ? -20.202 -1.040 17.209 1.00 91.06 188 ARG A O 1
#

Mean predicted aligned error: 17.71 Å

Nearest PDB structures (foldseek):
  1fwx-assembly2_D  TM=7.766E-01  e=1.657E-05  Paracoccus denitrificans
  7wgu-assembly1_B-2  TM=7.807E-01  e=1.559E-05  Escherichia coli
  2iwk-assembly1_B  TM=7.606E-01  e=4.139E-05  Achromobacter cycloclastes
  6y7d-assembly1_A  TM=7.153E-01  e=1.585E-04  Stutzerimonas stutzeri
  7aqa-assembly1_A  TM=5.941E-01  e=1.585E-04  Stutzerimonas stutzeri

pLDDT: mean 80.33, std 20.22, range [28.28, 98.5]